Protein AF-0000000067836704 (afdb_homodimer)

Solvent-accessible surface area (backbone atoms only — not comparable to full-atom values): 16426 Å² total; per-residue (Å²): 137,84,78,77,80,78,77,83,78,77,81,79,79,79,79,78,77,79,74,78,78,74,74,75,63,74,75,68,72,69,73,65,70,63,60,59,76,58,62,80,67,59,64,77,58,58,73,73,33,40,50,46,79,70,43,46,67,26,56,26,20,24,77,86,62,49,78,35,36,26,29,66,40,37,35,41,42,59,89,46,50,64,46,32,31,31,31,37,31,81,35,55,95,84,48,76,51,38,33,30,74,37,54,38,58,60,42,45,75,54,98,72,40,35,28,37,60,71,50,48,58,68,63,53,66,69,44,73,67,54,71,77,76,82,124,138,84,80,78,82,81,74,82,80,82,81,81,79,81,81,81,78,80,74,78,76,75,75,74,63,76,76,69,71,69,72,64,68,64,60,59,76,58,62,81,66,60,62,77,57,58,70,72,34,40,50,45,77,69,42,45,68,26,56,26,20,23,76,86,64,48,78,36,36,28,29,67,38,37,34,42,41,60,90,46,52,65,46,30,32,32,32,35,31,79,35,54,94,86,48,77,50,38,33,31,74,36,53,38,59,59,43,45,74,54,96,74,39,34,28,36,60,69,50,49,57,68,63,54,65,69,43,74,66,55,73,77,75,82,124

Radius of gyration: 39.5 Å; Cα contacts (8 Å, |Δi|>4): 433; chains: 2; bounding box: 86×168×97 Å

Structure (mmCIF, N/CA/C/O backbone):
data_AF-0000000067836704-model_v1
#
loop_
_entity.id
_entity.type
_entity.pdbx_description
1 polymer 'PRC-barrel domain-containing protein'
#
loop_
_atom_site.group_PDB
_atom_site.id
_atom_site.type_symbol
_atom_site.label_atom_id
_atom_site.label_alt_id
_atom_site.label_comp_id
_atom_site.label_asym_id
_atom_site.label_entity_id
_atom_site.label_seq_id
_atom_site.pdbx_PDB_ins_code
_atom_site.Cartn_x
_atom_site.Cartn_y
_atom_site.Cartn_z
_atom_site.occupancy
_atom_site.B_iso_or_equiv
_atom_site.auth_seq_id
_atom_site.auth_comp_id
_atom_site.auth_asym_id
_atom_site.auth_atom_id
_atom_site.pdbx_PDB_model_num
ATOM 1 N N . MET A 1 1 ? 66.812 -74.25 -60.25 1 34.53 1 MET A N 1
ATOM 2 C CA . MET A 1 1 ? 67.312 -73 -59.844 1 34.53 1 MET A CA 1
ATOM 3 C C . MET A 1 1 ? 66.188 -72 -59.562 1 34.53 1 MET A C 1
ATOM 5 O O . MET A 1 1 ? 65.5 -71.562 -60.469 1 34.53 1 MET A O 1
ATOM 9 N N . HIS A 1 2 ? 65.375 -72.25 -58.344 1 42.94 2 HIS A N 1
ATOM 10 C CA . HIS A 1 2 ? 64.125 -71.812 -57.781 1 42.94 2 HIS A CA 1
ATOM 11 C C . HIS A 1 2 ? 64.188 -70.312 -57.438 1 42.94 2 HIS A C 1
ATOM 13 O O . HIS A 1 2 ? 65.062 -69.875 -56.656 1 42.94 2 HIS A O 1
ATOM 19 N N . SER A 1 3 ? 64.062 -69.438 -58.469 1 42.47 3 SER A N 1
ATOM 20 C CA . SER A 1 3 ? 64.062 -68 -58.312 1 42.47 3 SER A CA 1
ATOM 21 C C . SER A 1 3 ? 62.938 -67.5 -57.344 1 42.47 3 SER A C 1
ATOM 23 O O . SER A 1 3 ? 61.781 -67.875 -57.531 1 42.47 3 SER A O 1
ATOM 25 N N . LYS A 1 4 ? 63.312 -67.375 -56.062 1 43.25 4 LYS A N 1
ATOM 26 C CA . LYS A 1 4 ? 62.531 -66.875 -54.938 1 43.25 4 LYS A CA 1
ATOM 27 C C . LYS A 1 4 ? 62.094 -65.438 -55.125 1 43.25 4 LYS A C 1
ATOM 29 O O . LYS A 1 4 ? 62.938 -64.5 -55.125 1 43.25 4 LYS A O 1
ATOM 34 N N . LEU A 1 5 ? 61.219 -65.125 -56.094 1 45.88 5 LEU A N 1
ATOM 35 C CA . LEU A 1 5 ? 60.781 -63.719 -56.25 1 45.88 5 LEU A CA 1
ATOM 36 C C . LEU A 1 5 ? 60.25 -63.188 -54.938 1 45.88 5 LEU A C 1
ATOM 38 O O . LEU A 1 5 ? 59.438 -63.812 -54.281 1 45.88 5 LEU A O 1
ATOM 42 N N . THR A 1 6 ? 61.031 -62.281 -54.25 1 46.91 6 THR A N 1
ATOM 43 C CA . THR A 1 6 ? 60.844 -61.469 -53.062 1 46.91 6 THR A CA 1
ATOM 44 C C . THR A 1 6 ? 59.688 -60.5 -53.25 1 46.91 6 THR A C 1
ATOM 46 O O . THR A 1 6 ? 59.688 -59.688 -54.156 1 46.91 6 THR A O 1
ATOM 49 N N . ARG A 1 7 ? 58.406 -60.875 -52.938 1 50.78 7 ARG A N 1
ATOM 50 C CA . ARG A 1 7 ? 57.156 -60.094 -52.969 1 50.78 7 ARG A CA 1
ATOM 51 C C . ARG A 1 7 ? 57.281 -58.844 -52.125 1 50.78 7 ARG A C 1
ATOM 53 O O . ARG A 1 7 ? 57.688 -58.875 -50.969 1 50.78 7 ARG A O 1
ATOM 60 N N . PRO A 1 8 ? 57.344 -57.562 -52.812 1 50.03 8 PRO A N 1
ATOM 61 C CA . PRO A 1 8 ? 57.438 -56.281 -52.125 1 50.03 8 PRO A CA 1
ATOM 62 C C . PRO A 1 8 ? 56.25 -56.031 -51.188 1 50.03 8 PRO A C 1
ATOM 64 O O . PRO A 1 8 ? 55.094 -56.188 -51.594 1 50.03 8 PRO A O 1
ATOM 67 N N . LEU A 1 9 ? 56.438 -56.281 -49.906 1 45.38 9 LEU A N 1
ATOM 68 C CA . LEU A 1 9 ? 55.438 -56.062 -48.875 1 45.38 9 LEU A CA 1
ATOM 69 C C . LEU A 1 9 ? 55.094 -54.594 -48.781 1 45.38 9 LEU A C 1
ATOM 71 O O . LEU A 1 9 ? 55.938 -53.75 -48.438 1 45.38 9 LEU A O 1
ATOM 75 N N . ILE A 1 10 ? 54.344 -54 -49.75 1 44.28 10 ILE A N 1
ATOM 76 C CA . ILE A 1 10 ? 53.906 -52.625 -49.688 1 44.28 10 ILE A CA 1
ATOM 77 C C . ILE A 1 10 ? 53.125 -52.375 -48.406 1 44.28 10 ILE A C 1
ATOM 79 O O . ILE A 1 10 ? 52.156 -53.062 -48.125 1 44.28 10 ILE A O 1
ATOM 83 N N . VAL A 1 11 ? 53.75 -51.688 -47.375 1 43.34 11 VAL A N 1
ATOM 84 C CA . VAL A 1 11 ? 53.312 -51.219 -46.094 1 43.34 11 VAL A CA 1
ATOM 85 C C . VAL A 1 11 ? 52.25 -50.125 -46.281 1 43.34 11 VAL A C 1
ATOM 87 O O . VAL A 1 11 ? 52.531 -49.062 -46.844 1 43.34 11 VAL A O 1
ATOM 90 N N . ALA A 1 12 ? 50.969 -50.438 -46.562 1 39.28 12 ALA A N 1
ATOM 91 C CA . ALA A 1 12 ? 49.875 -49.5 -46.656 1 39.28 12 ALA A CA 1
ATOM 92 C C . ALA A 1 12 ? 49.719 -48.688 -45.375 1 39.28 12 ALA A C 1
ATOM 94 O O . ALA A 1 12 ? 49.656 -49.25 -44.281 1 39.28 12 ALA A O 1
ATOM 95 N N . ALA A 1 13 ? 50.219 -47.406 -45.344 1 39.47 13 ALA A N 1
ATOM 96 C CA . ALA A 1 13 ? 50.094 -46.375 -44.312 1 39.47 13 ALA A CA 1
ATOM 97 C C . ALA A 1 13 ? 48.656 -46.031 -44.062 1 39.47 13 ALA A C 1
ATOM 99 O O . ALA A 1 13 ? 47.938 -45.562 -44.969 1 39.47 13 ALA A O 1
ATOM 100 N N . ALA A 1 14 ? 47.906 -46.75 -43.219 1 38.5 14 ALA A N 1
ATOM 101 C CA . ALA A 1 14 ? 46.531 -46.469 -42.781 1 38.5 14 ALA A CA 1
ATOM 102 C C . ALA A 1 14 ? 46.438 -45.094 -42.125 1 38.5 14 ALA A C 1
ATOM 104 O O . ALA A 1 14 ? 47.125 -44.812 -41.125 1 38.5 14 ALA A O 1
ATOM 105 N N . ALA A 1 15 ? 46.25 -44 -42.938 1 40.22 15 ALA A N 1
ATOM 106 C CA . ALA A 1 15 ? 45.969 -42.656 -42.438 1 40.22 15 ALA A CA 1
ATOM 107 C C . ALA A 1 15 ? 44.75 -42.688 -41.5 1 40.22 15 ALA A C 1
ATOM 109 O O . ALA A 1 15 ? 43.688 -43.156 -41.844 1 40.22 15 ALA A O 1
ATOM 110 N N . LEU A 1 16 ? 44.969 -42.688 -40.156 1 40.09 16 LEU A N 1
ATOM 111 C CA . LEU A 1 16 ? 44 -42.562 -39.062 1 40.09 16 LEU A CA 1
ATOM 112 C C . LEU A 1 16 ? 43.281 -41.219 -39.125 1 40.09 16 LEU A C 1
ATOM 114 O O . LEU A 1 16 ? 43.906 -40.188 -38.969 1 40.09 16 LEU A O 1
ATOM 118 N N . ALA A 1 17 ? 42.312 -41.031 -40.062 1 41.72 17 ALA A N 1
ATOM 119 C CA . ALA A 1 17 ? 41.469 -39.844 -40.031 1 41.72 17 ALA A CA 1
ATOM 120 C C . ALA A 1 17 ? 40.781 -39.688 -38.688 1 41.72 17 ALA A C 1
ATOM 122 O O . ALA A 1 17 ? 40.062 -40.594 -38.219 1 41.72 17 ALA A O 1
ATOM 123 N N . VAL A 1 18 ? 41.375 -38.969 -37.688 1 43.25 18 VAL A N 1
ATOM 124 C CA . VAL A 1 18 ? 40.781 -38.562 -36.406 1 43.25 18 VAL A CA 1
ATOM 125 C C . VAL A 1 18 ? 39.531 -37.75 -36.656 1 43.25 18 VAL A C 1
ATOM 127 O O . VAL A 1 18 ? 39.594 -36.656 -37.25 1 43.25 18 VAL A O 1
ATOM 130 N N . GLY A 1 19 ? 38.406 -38.344 -37.219 1 41.59 19 GLY A N 1
ATOM 131 C CA . GLY A 1 19 ? 37.156 -37.656 -37.281 1 41.59 19 GLY A CA 1
ATOM 132 C C . GLY A 1 19 ? 36.75 -37 -35.969 1 41.59 19 GLY A C 1
ATOM 133 O O . GLY A 1 19 ? 36.781 -37.625 -34.906 1 41.59 19 GLY A O 1
ATOM 134 N N . GLY A 1 20 ? 37.094 -35.688 -35.75 1 45.09 20 GLY A N 1
ATOM 135 C CA . GLY A 1 20 ? 36.625 -34.875 -34.656 1 45.09 20 GLY A CA 1
ATOM 136 C C . GLY A 1 20 ? 35.125 -34.906 -34.438 1 45.09 20 GLY A C 1
ATOM 137 O O . GLY A 1 20 ? 34.344 -34.562 -35.344 1 45.09 20 GLY A O 1
ATOM 138 N N . LEU A 1 21 ? 34.562 -35.969 -33.781 1 46.78 21 LEU A N 1
ATOM 139 C CA . LEU A 1 21 ? 33.156 -36 -33.312 1 46.78 21 LEU A CA 1
ATOM 140 C C . LEU A 1 21 ? 32.812 -34.688 -32.625 1 46.78 21 LEU A C 1
ATOM 142 O O . LEU A 1 21 ? 33.406 -34.312 -31.625 1 46.78 21 LEU A O 1
ATOM 146 N N . VAL A 1 22 ? 32.469 -33.688 -33.406 1 49.34 22 VAL A N 1
ATOM 147 C CA . VAL A 1 22 ? 31.781 -32.531 -32.844 1 49.34 22 VAL A CA 1
ATOM 148 C C . VAL A 1 22 ? 30.547 -33.031 -32.094 1 49.34 22 VAL A C 1
ATOM 150 O O . VAL A 1 22 ? 29.609 -33.562 -32.688 1 49.34 22 VAL A O 1
ATOM 153 N N . SER A 1 23 ? 30.656 -33.656 -30.859 1 46.34 23 SER A N 1
ATOM 154 C CA . SER A 1 23 ? 29.5 -33.844 -30 1 46.34 23 SER A CA 1
ATOM 155 C C . SER A 1 23 ? 28.641 -32.594 -29.922 1 46.34 23 SER A C 1
ATOM 157 O O . SER A 1 23 ? 29.062 -31.562 -29.406 1 46.34 23 SER A O 1
ATOM 159 N N . THR A 1 24 ? 27.891 -32.375 -30.953 1 48.5 24 THR A N 1
ATOM 160 C CA . THR A 1 24 ? 26.859 -31.359 -30.734 1 48.5 24 THR A CA 1
ATOM 161 C C . THR A 1 24 ? 26 -31.719 -29.516 1 48.5 24 THR A C 1
ATOM 163 O O . THR A 1 24 ? 25.297 -32.719 -29.516 1 48.5 24 THR A O 1
ATOM 166 N N . GLY A 1 25 ? 26.578 -31.672 -28.297 1 46.28 25 GLY A N 1
ATOM 167 C CA . GLY A 1 25 ? 25.75 -31.766 -27.094 1 46.28 25 GLY A CA 1
ATOM 168 C C . GLY A 1 25 ? 24.438 -31.016 -27.234 1 46.28 25 GLY A C 1
ATOM 169 O O . GLY A 1 25 ? 24.328 -30.094 -28.047 1 46.28 25 GLY A O 1
ATOM 170 N N . PRO A 1 26 ? 23.312 -31.781 -27.234 1 46.44 26 PRO A N 1
ATOM 171 C CA . PRO A 1 26 ? 22.047 -31.062 -27.234 1 46.44 26 PRO A CA 1
ATOM 172 C C . PRO A 1 26 ? 22.109 -29.734 -26.469 1 46.44 26 PRO A C 1
ATOM 174 O O . PRO A 1 26 ? 22.828 -29.625 -25.484 1 46.44 26 PRO A O 1
ATOM 177 N N . LEU A 1 27 ? 22.125 -28.656 -27.188 1 43.72 27 LEU A N 1
ATOM 178 C CA . LEU A 1 27 ? 21.719 -27.422 -26.531 1 43.72 27 LEU A CA 1
ATOM 179 C C . LEU A 1 27 ? 20.5 -27.6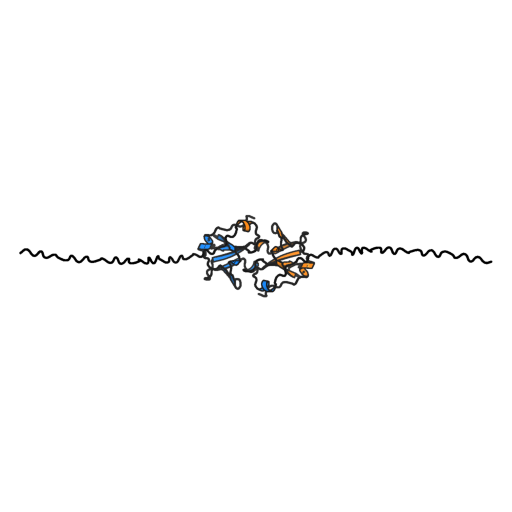72 -25.641 1 43.72 27 LEU A C 1
ATOM 181 O O . LEU A 1 27 ? 19.391 -27.891 -26.141 1 43.72 27 LEU A O 1
ATOM 185 N N . LEU A 1 28 ? 20.516 -28.656 -24.641 1 38.09 28 LEU A N 1
ATOM 186 C CA . LEU A 1 28 ? 19.422 -28.531 -23.688 1 38.09 28 LEU A CA 1
ATOM 187 C C . LEU A 1 28 ? 18.969 -27.078 -23.562 1 38.09 28 LEU A C 1
ATOM 189 O O . LEU A 1 28 ? 19.781 -26.188 -23.328 1 38.09 28 LEU A O 1
ATOM 193 N N . ALA A 1 29 ? 18.141 -26.688 -24.453 1 42.44 29 ALA A N 1
ATOM 194 C CA . ALA A 1 29 ? 17.344 -25.516 -24.094 1 42.44 29 ALA A CA 1
ATOM 195 C C . ALA A 1 29 ? 17.016 -25.516 -22.609 1 42.44 29 ALA A C 1
ATOM 197 O O . ALA A 1 29 ? 16.188 -26.312 -22.156 1 42.44 29 ALA A O 1
ATOM 198 N N . GLN A 1 30 ? 17.938 -25.484 -21.688 1 38 30 GLN A N 1
ATOM 199 C CA . GLN A 1 30 ? 17.531 -25.172 -20.312 1 38 30 GLN A CA 1
ATOM 200 C C . GLN A 1 30 ? 16.344 -24.219 -20.297 1 38 30 GLN A C 1
ATOM 202 O O . GLN A 1 30 ? 16.484 -23.047 -20.688 1 38 30 GLN A O 1
ATOM 207 N N . GLY A 1 31 ? 15.164 -24.594 -20.812 1 40.41 31 GLY A N 1
ATOM 208 C CA . GLY A 1 31 ? 14.031 -23.844 -20.281 1 40.41 31 GLY A CA 1
ATOM 209 C C . GLY A 1 31 ? 14.297 -23.266 -18.906 1 40.41 31 GLY A C 1
ATOM 210 O O . GLY A 1 31 ? 14.172 -23.953 -17.891 1 40.41 31 GLY A O 1
ATOM 211 N N . THR A 1 32 ? 15.352 -22.469 -18.75 1 37.59 32 THR A N 1
ATOM 212 C CA . THR A 1 32 ? 15.469 -21.688 -17.531 1 37.59 32 THR A CA 1
ATOM 213 C C . THR A 1 32 ? 14.094 -21.266 -17.016 1 37.59 32 THR A C 1
ATOM 215 O O . THR A 1 32 ? 13.367 -20.547 -17.703 1 37.59 32 THR A O 1
ATOM 218 N N . SER A 1 33 ? 13.273 -22.266 -16.562 1 40.66 33 SER A N 1
ATOM 219 C CA . SER A 1 33 ? 12.227 -21.734 -15.688 1 40.66 33 SER A CA 1
ATOM 220 C C . SER A 1 33 ? 12.648 -20.438 -15.031 1 40.66 33 SER A C 1
ATOM 222 O O . SER A 1 33 ? 13.562 -20.406 -14.203 1 40.66 33 SER A O 1
ATOM 224 N N . GLN A 1 34 ? 12.852 -19.453 -15.828 1 42.59 34 GLN A N 1
ATOM 225 C CA . GLN A 1 34 ? 12.992 -18.188 -15.117 1 42.59 34 GLN A CA 1
ATOM 226 C C . GLN A 1 34 ? 12.172 -18.172 -13.836 1 42.59 34 GLN A C 1
ATOM 228 O O . GLN A 1 34 ? 10.938 -18.125 -13.883 1 42.59 34 GLN A O 1
ATOM 233 N N . THR A 1 35 ? 12.492 -19.094 -12.922 1 44.97 35 THR A N 1
ATOM 234 C CA . THR A 1 35 ? 11.953 -18.875 -11.586 1 44.97 35 THR A CA 1
ATOM 235 C C . THR A 1 35 ? 11.648 -17.406 -11.352 1 44.97 35 THR A C 1
ATOM 237 O O . THR A 1 35 ? 12.461 -16.531 -11.664 1 44.97 35 THR A O 1
ATOM 240 N N . VAL A 1 36 ? 10.492 -17.016 -11.75 1 45.69 36 VAL A N 1
ATOM 241 C CA . VAL A 1 36 ? 10.102 -15.719 -11.211 1 45.69 36 VAL A CA 1
ATOM 242 C C . VAL A 1 36 ? 10.961 -15.383 -9.992 1 45.69 36 VAL A C 1
ATOM 244 O O . VAL A 1 36 ? 10.969 -16.125 -9.008 1 45.69 36 VAL A O 1
ATOM 247 N N . ALA A 1 37 ? 12.219 -14.953 -10.273 1 46.12 37 ALA A N 1
ATOM 248 C CA . ALA A 1 37 ? 12.969 -14.406 -9.148 1 46.12 37 ALA A CA 1
ATOM 249 C C . ALA A 1 37 ? 12.047 -13.68 -8.172 1 46.12 37 ALA A C 1
ATOM 251 O O . ALA A 1 37 ? 11.711 -12.516 -8.375 1 46.12 37 ALA A O 1
ATOM 252 N N . ILE A 1 38 ? 10.953 -14.422 -7.781 1 50.16 38 ILE A N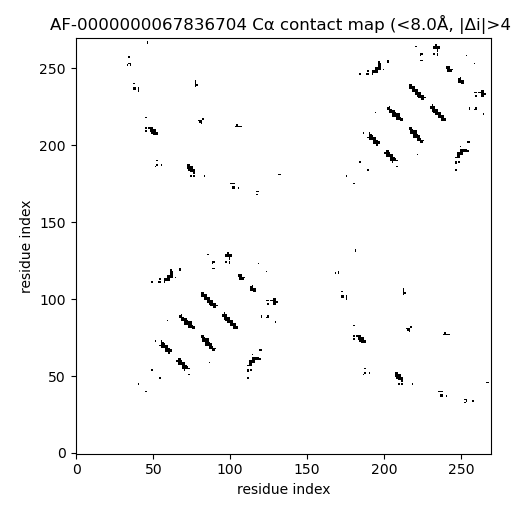 1
ATOM 253 C CA . ILE A 1 38 ? 10.258 -13.844 -6.633 1 50.16 38 ILE A CA 1
ATOM 254 C C . ILE A 1 38 ? 11.273 -13.414 -5.574 1 50.16 38 ILE A C 1
ATOM 256 O O . ILE A 1 38 ? 11.992 -14.25 -5.027 1 50.16 38 ILE A O 1
ATOM 260 N N . ALA A 1 39 ? 11.867 -12.305 -5.883 1 52.38 39 ALA A N 1
ATOM 261 C CA . ALA A 1 39 ? 12.789 -11.727 -4.91 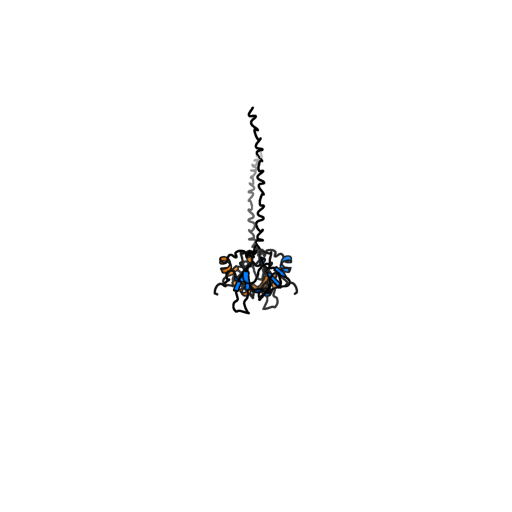1 52.38 39 ALA A CA 1
ATOM 262 C C . ALA A 1 39 ? 12.484 -12.227 -3.5 1 52.38 39 ALA A C 1
ATOM 264 O O . ALA A 1 39 ? 11.32 -12.445 -3.152 1 52.38 39 ALA A O 1
ATOM 265 N N . ARG A 1 40 ? 13.406 -12.969 -2.99 1 60.69 40 ARG A N 1
ATOM 266 C CA . ARG A 1 40 ? 13.43 -13.438 -1.609 1 60.69 40 ARG A CA 1
ATOM 267 C C . ARG A 1 40 ? 12.875 -12.383 -0.659 1 60.69 40 ARG A C 1
ATOM 269 O O . ARG A 1 40 ? 13.43 -11.289 -0.543 1 60.69 40 ARG A O 1
ATOM 276 N N . ILE A 1 41 ? 11.547 -12.25 -0.716 1 66.12 41 ILE A N 1
ATOM 277 C CA . ILE A 1 41 ? 10.969 -11.398 0.318 1 66.12 41 ILE A CA 1
ATOM 278 C C . ILE A 1 41 ? 11.484 -11.836 1.69 1 66.12 41 ILE A C 1
ATOM 280 O O . ILE A 1 41 ? 11.508 -13.031 1.997 1 66.12 41 ILE A O 1
ATOM 284 N N . ASP A 1 42 ? 12.211 -11 2.189 1 69.44 42 ASP A N 1
ATOM 285 C CA . ASP A 1 42 ? 12.594 -11.273 3.57 1 69.44 42 ASP A CA 1
ATOM 286 C C . ASP A 1 42 ? 11.367 -11.391 4.473 1 69.44 42 ASP A C 1
ATOM 288 O O . ASP A 1 42 ? 10.812 -10.375 4.906 1 69.44 42 ASP A O 1
ATOM 292 N N . ILE A 1 43 ? 10.945 -12.633 4.652 1 66.5 43 ILE A N 1
ATOM 293 C CA . ILE A 1 43 ? 9.734 -12.961 5.398 1 66.5 43 ILE A CA 1
ATOM 294 C C . ILE A 1 43 ? 9.82 -12.359 6.801 1 66.5 43 ILE A C 1
ATOM 296 O O . ILE A 1 43 ? 8.797 -11.969 7.379 1 66.5 43 ILE A O 1
ATOM 300 N N . GLN A 1 44 ? 11.008 -12.234 7.367 1 69.12 44 GLN A N 1
ATOM 301 C CA . GLN A 1 44 ? 11.117 -11.664 8.711 1 69.12 44 GLN A CA 1
ATOM 302 C C . GLN A 1 44 ? 10.672 -10.211 8.727 1 69.12 44 GLN A C 1
ATOM 304 O O . GLN A 1 44 ? 10.094 -9.742 9.711 1 69.12 44 GLN A O 1
ATOM 309 N N . LYS A 1 45 ? 10.836 -9.609 7.594 1 73.5 45 LYS A N 1
ATOM 310 C CA . LYS A 1 45 ? 10.461 -8.203 7.547 1 73.5 45 LYS A CA 1
ATOM 311 C C . LYS A 1 45 ? 8.961 -8.039 7.305 1 73.5 45 LYS A C 1
ATOM 313 O O . LYS A 1 45 ? 8.367 -7.043 7.711 1 73.5 45 LYS A O 1
ATOM 318 N N . LEU A 1 46 ? 8.375 -9.047 6.727 1 78.81 46 LEU A N 1
ATOM 319 C CA . LEU A 1 46 ? 6.941 -8.977 6.469 1 78.81 46 LEU A CA 1
ATOM 320 C C . LEU A 1 46 ? 6.152 -9.055 7.773 1 78.81 46 LEU A C 1
ATOM 322 O O . LEU A 1 46 ? 5.066 -8.484 7.883 1 78.81 46 LEU A O 1
ATOM 326 N N . ALA A 1 47 ? 6.812 -9.688 8.836 1 76.5 47 ALA A N 1
ATOM 327 C CA . ALA A 1 47 ? 6.145 -9.844 10.125 1 76.5 47 ALA A CA 1
ATOM 328 C C . ALA A 1 47 ? 5.969 -8.492 10.812 1 76.5 47 ALA A C 1
ATOM 330 O O . ALA A 1 47 ? 5.094 -8.336 11.664 1 76.5 47 ALA A O 1
ATOM 331 N N . THR A 1 48 ? 6.723 -7.488 10.344 1 81.12 48 THR A N 1
ATOM 332 C CA . THR A 1 48 ? 6.66 -6.18 10.984 1 81.12 48 THR A CA 1
ATOM 333 C C . THR A 1 48 ? 5.887 -5.191 10.109 1 81.12 48 THR A C 1
ATOM 335 O O . THR A 1 48 ? 5.723 -4.027 10.477 1 81.12 48 THR A O 1
ATOM 338 N N . GLY A 1 49 ? 5.41 -5.656 9.031 1 90.19 49 GLY A N 1
ATOM 339 C CA . GLY A 1 49 ? 4.684 -4.789 8.125 1 90.19 49 GLY A CA 1
ATOM 340 C C . GLY A 1 49 ? 3.223 -4.617 8.5 1 90.19 49 GLY A C 1
ATOM 341 O O . GLY A 1 49 ? 2.736 -5.27 9.43 1 90.19 49 GLY A O 1
ATOM 342 N N . PHE A 1 50 ? 2.594 -3.672 7.832 1 93 50 PHE A N 1
ATOM 343 C CA . PHE A 1 50 ? 1.191 -3.367 8.094 1 93 50 PHE A CA 1
ATOM 344 C C . PHE A 1 50 ? 0.33 -3.703 6.883 1 93 50 PHE A C 1
ATOM 346 O O . PHE A 1 50 ? 0.706 -3.41 5.746 1 93 50 PHE A O 1
ATOM 353 N N . ARG A 1 51 ? -0.77 -4.312 7.176 1 95.38 51 ARG A N 1
ATOM 354 C CA . ARG A 1 51 ? -1.721 -4.582 6.102 1 95.38 51 ARG A CA 1
ATOM 355 C C . ARG A 1 51 ? -2.424 -3.305 5.656 1 95.38 51 ARG A C 1
ATOM 357 O O . ARG A 1 51 ? -2.967 -2.568 6.48 1 95.38 51 ARG A O 1
ATOM 364 N N . ALA A 1 52 ? -2.42 -3.086 4.395 1 96.44 52 ALA A N 1
ATOM 365 C CA . ALA A 1 52 ? -3.084 -1.903 3.85 1 96.44 52 ALA A CA 1
ATOM 366 C C . ALA A 1 52 ? -4.57 -1.904 4.191 1 96.44 52 ALA A C 1
ATOM 368 O O . ALA A 1 52 ? -5.129 -0.869 4.566 1 96.44 52 ALA A O 1
ATOM 369 N N . SER A 1 53 ? -5.242 -3.074 4.105 1 96.69 53 SER A N 1
ATOM 370 C CA . SER A 1 53 ? -6.672 -3.193 4.355 1 96.69 53 SER A CA 1
ATOM 371 C C . SER A 1 53 ? -7.016 -2.803 5.789 1 96.69 53 SER A C 1
ATOM 373 O O . SER A 1 53 ? -8.125 -2.348 6.066 1 96.69 53 SER A O 1
ATOM 375 N N . LYS A 1 54 ? -6.062 -2.928 6.707 1 95.25 54 LYS A N 1
ATOM 376 C CA . LYS A 1 54 ? -6.297 -2.598 8.109 1 95.25 54 LYS A CA 1
ATOM 377 C C . LYS A 1 54 ? -6 -1.126 8.383 1 95.25 54 LYS A C 1
ATOM 379 O O . LYS A 1 54 ? -6.566 -0.536 9.305 1 95.25 54 LYS A O 1
ATOM 384 N N . LEU A 1 55 ? -5.16 -0.601 7.617 1 96.62 55 LEU A N 1
ATOM 385 C CA . LEU A 1 55 ? -4.773 0.791 7.824 1 96.62 55 LEU A CA 1
ATOM 386 C C . LEU A 1 55 ? -5.805 1.737 7.215 1 96.62 55 LEU A C 1
ATOM 388 O O . LEU A 1 55 ? -6.121 2.775 7.797 1 96.62 55 LEU A O 1
ATOM 392 N N . ILE A 1 56 ? -6.254 1.42 6.016 1 97.56 56 ILE A N 1
ATOM 393 C CA . ILE A 1 56 ? -7.176 2.293 5.301 1 97.56 56 ILE A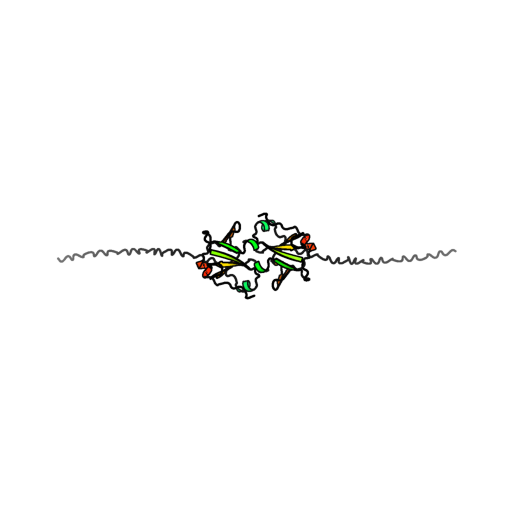 CA 1
ATOM 394 C C . ILE A 1 56 ? -8.461 2.455 6.105 1 97.56 56 ILE A C 1
ATOM 396 O O . ILE A 1 56 ? -9.039 1.469 6.574 1 97.56 56 ILE A O 1
ATOM 400 N N . GLY A 1 57 ? -8.82 3.67 6.344 1 96 57 GLY A N 1
ATOM 401 C CA . GLY A 1 57 ? -9.969 3.984 7.18 1 96 57 GLY A CA 1
ATOM 402 C C . GLY A 1 57 ? -9.602 4.293 8.617 1 96 57 GLY A C 1
ATOM 403 O O . GLY A 1 57 ? -10.43 4.789 9.383 1 96 57 GLY A O 1
ATOM 404 N N . GLY A 1 58 ? -8.391 4.078 8.961 1 95.75 58 GLY A N 1
ATOM 405 C CA . GLY A 1 58 ? -7.926 4.289 10.328 1 95.75 58 GLY A CA 1
ATOM 406 C C . GLY A 1 58 ? -7.82 5.754 10.703 1 95.75 58 GLY A C 1
ATOM 407 O O . GLY A 1 58 ? -7.586 6.605 9.836 1 95.75 58 GLY A O 1
ATOM 408 N N . THR A 1 59 ? -7.902 5.996 11.961 1 95.25 59 THR A N 1
ATOM 409 C CA . THR A 1 59 ? -7.758 7.348 12.492 1 95.25 59 THR A CA 1
ATOM 410 C C . THR A 1 59 ? -6.293 7.773 12.5 1 95.25 59 THR A C 1
ATOM 412 O O . THR A 1 59 ? -5.414 6.992 12.867 1 95.25 59 THR A O 1
ATOM 415 N N . VAL A 1 60 ? -6.117 8.969 12.07 1 96 60 VAL A N 1
ATOM 416 C CA . VAL A 1 60 ? -4.785 9.562 12.086 1 96 60 VAL A CA 1
ATOM 417 C C . VAL A 1 60 ? -4.715 10.633 13.18 1 96 60 VAL A C 1
ATOM 419 O O . VAL A 1 60 ? -5.574 11.516 13.25 1 96 60 VAL A O 1
ATOM 422 N N . VAL A 1 61 ? -3.693 10.484 13.969 1 95.06 61 VAL A N 1
ATOM 423 C CA . VAL A 1 61 ? -3.5 11.445 15.055 1 95.06 61 VAL A CA 1
ATOM 424 C C . VAL A 1 61 ? -2.141 12.125 14.898 1 95.06 61 VAL A C 1
ATOM 426 O O . VAL A 1 61 ? -1.272 11.641 14.172 1 95.06 61 VAL A O 1
ATOM 429 N N . ASN A 1 62 ? -2.01 13.281 15.539 1 93.56 62 ASN A N 1
ATOM 430 C CA . ASN A 1 62 ? -0.699 13.922 15.609 1 93.56 62 ASN A CA 1
ATOM 431 C C . ASN A 1 62 ? 0.109 13.406 16.797 1 93.56 62 ASN A C 1
ATOM 433 O O . ASN A 1 62 ? -0.293 12.445 17.453 1 93.56 62 ASN A O 1
ATOM 437 N N . HIS A 1 63 ? 1.322 14 17.016 1 91.19 63 HIS A N 1
ATOM 438 C CA . HIS A 1 63 ? 2.221 13.539 18.078 1 91.19 63 HIS A CA 1
ATOM 439 C C . HIS A 1 63 ? 1.586 13.695 19.453 1 91.19 63 HIS A C 1
ATOM 441 O O . HIS A 1 63 ? 1.907 12.945 20.375 1 91.19 63 HIS A O 1
ATOM 447 N N . ALA A 1 64 ? 0.655 14.602 19.578 1 91.75 64 ALA A N 1
ATOM 448 C CA . ALA A 1 64 ? 0.002 14.883 20.859 1 91.75 64 ALA A CA 1
ATOM 449 C C . ALA A 1 64 ? -1.188 13.953 21.078 1 91.75 64 ALA A C 1
ATOM 451 O O . ALA A 1 64 ? -1.792 13.961 22.156 1 91.75 64 ALA A O 1
ATOM 452 N N . GLY A 1 65 ? -1.554 13.242 20.094 1 92.06 65 GLY A N 1
ATOM 453 C CA . GLY A 1 65 ? -2.672 12.32 20.219 1 92.06 65 GLY A CA 1
ATOM 454 C C . GLY A 1 65 ? -3.99 12.914 19.75 1 92.06 65 GLY A C 1
ATOM 455 O O . GLY A 1 65 ? -5.039 12.273 19.859 1 92.06 65 GLY A O 1
ATOM 456 N N . ASP A 1 66 ? -3.939 14.125 19.203 1 91.62 66 ASP A N 1
ATOM 457 C CA . ASP A 1 66 ? -5.141 14.75 18.672 1 91.62 66 ASP A CA 1
ATOM 458 C C . ASP A 1 66 ? -5.52 14.133 17.328 1 91.62 66 ASP A C 1
ATOM 460 O O . ASP A 1 66 ? -4.66 13.953 16.453 1 91.62 66 ASP A O 1
ATOM 464 N N . LYS A 1 67 ? -6.793 13.867 17.188 1 92 67 LYS A N 1
ATOM 465 C CA . LYS A 1 67 ? -7.258 13.375 15.898 1 92 67 LYS A CA 1
ATOM 466 C C . LYS A 1 67 ? -7.176 14.461 14.828 1 92 67 LYS A C 1
ATOM 468 O O . LYS A 1 67 ? -7.746 15.539 14.992 1 92 67 LYS A O 1
ATOM 473 N N . ILE A 1 68 ? -6.512 14.148 13.734 1 92.31 68 ILE A N 1
ATOM 474 C CA . ILE A 1 68 ? -6.414 15.125 12.656 1 92.31 68 ILE A CA 1
ATOM 475 C C . ILE A 1 68 ? -7.254 14.672 11.469 1 92.31 68 ILE A C 1
ATOM 477 O O . ILE A 1 68 ? -7.609 15.477 10.602 1 92.31 68 ILE A O 1
ATOM 481 N N . GLY A 1 69 ? -7.598 13.359 11.328 1 93.38 69 GLY A N 1
ATOM 482 C CA . GLY A 1 69 ? -8.406 12.828 10.242 1 93.38 69 GLY A CA 1
ATOM 483 C C . GLY A 1 69 ? -8.344 11.32 10.133 1 93.38 69 GLY A C 1
ATOM 484 O O . GLY A 1 69 ? -8.32 10.617 11.148 1 93.38 69 GLY A O 1
ATOM 485 N N . THR A 1 70 ? -8.461 10.828 8.883 1 95.19 70 THR A N 1
ATOM 486 C CA . THR A 1 70 ? -8.43 9.398 8.602 1 95.19 70 THR A CA 1
ATOM 487 C C . THR A 1 70 ? -7.559 9.102 7.387 1 95.19 70 THR A C 1
ATOM 489 O O . THR A 1 70 ? -7.316 9.984 6.562 1 95.19 70 THR A O 1
ATOM 492 N N . LEU A 1 71 ? -7.004 7.938 7.398 1 96.56 71 LEU A N 1
ATOM 493 C CA . LEU A 1 71 ? -6.355 7.461 6.184 1 96.56 71 LEU A CA 1
ATOM 494 C C . LEU A 1 71 ? -7.391 7.055 5.137 1 96.56 71 LEU A C 1
ATOM 496 O O . LEU A 1 71 ? -8.055 6.027 5.285 1 96.56 71 LEU A O 1
ATOM 500 N N . ASP A 1 72 ? -7.531 7.797 4.141 1 96.19 72 ASP A N 1
ATOM 501 C CA . ASP A 1 72 ? -8.555 7.562 3.123 1 96.19 72 ASP A CA 1
ATOM 502 C C . ASP A 1 72 ? -8.141 6.422 2.191 1 96.19 72 ASP A C 1
ATOM 504 O O . ASP A 1 72 ? -8.953 5.551 1.874 1 96.19 72 ASP A O 1
ATOM 508 N N . ASP A 1 73 ? -6.902 6.484 1.719 1 97.5 73 ASP A N 1
ATOM 509 C CA . ASP A 1 73 ? -6.387 5.461 0.814 1 97.5 73 ASP A CA 1
ATOM 510 C C . ASP A 1 73 ? -4.863 5.531 0.715 1 97.5 73 ASP A C 1
ATOM 512 O O . ASP A 1 73 ? -4.23 6.355 1.377 1 97.5 73 ASP A O 1
ATOM 516 N N . LEU A 1 74 ? -4.293 4.617 0.024 1 96.62 74 LEU A N 1
ATOM 517 C CA . LEU A 1 74 ? -2.885 4.598 -0.36 1 96.62 74 LEU A CA 1
ATOM 518 C C . LEU A 1 74 ? -2.736 4.566 -1.877 1 96.62 74 LEU A C 1
ATOM 520 O O . LEU A 1 74 ? -3.484 3.867 -2.564 1 96.62 74 LEU A O 1
ATOM 524 N N . ILE A 1 75 ? -1.832 5.348 -2.355 1 94.69 75 ILE A N 1
ATOM 525 C CA . ILE A 1 75 ? -1.469 5.305 -3.768 1 94.69 75 ILE A CA 1
ATOM 526 C C . ILE A 1 75 ? -0.12 4.605 -3.932 1 94.69 75 ILE A C 1
ATOM 528 O O . ILE A 1 75 ? 0.866 4.988 -3.297 1 94.69 75 ILE A O 1
ATOM 532 N N . LEU A 1 76 ? -0.222 3.547 -4.699 1 93.38 76 LEU A N 1
ATOM 533 C CA . LEU A 1 76 ? 0.988 2.791 -5 1 93.38 76 LEU A CA 1
ATOM 534 C C . LEU A 1 76 ? 1.417 3.004 -6.445 1 93.38 76 LEU A C 1
ATOM 536 O O . LEU A 1 76 ? 0.574 3.098 -7.34 1 93.38 76 LEU A O 1
ATOM 540 N N . GLU A 1 77 ? 2.674 3.057 -6.598 1 84 77 GLU A N 1
ATOM 541 C CA . GLU A 1 77 ? 3.291 3.051 -7.922 1 84 77 GLU A CA 1
ATOM 542 C C . GLU A 1 77 ? 4.328 1.938 -8.039 1 84 77 GLU A C 1
ATOM 544 O O . GLU A 1 77 ? 5.258 1.86 -7.238 1 84 77 GLU A O 1
ATOM 549 N N . PRO A 1 78 ? 4.156 1.021 -9.008 1 75.94 78 PRO A N 1
ATOM 550 C CA . PRO A 1 78 ? 5.066 -0.122 -9.133 1 75.94 78 PRO A CA 1
ATOM 551 C C . PRO A 1 78 ? 6.531 0.294 -9.203 1 75.94 78 PRO A C 1
ATOM 553 O O . PRO A 1 78 ? 7.402 -0.4 -8.672 1 75.94 78 PRO A O 1
ATOM 556 N N . ASN A 1 79 ? 6.887 1.39 -9.734 1 75.31 79 ASN A N 1
ATOM 557 C CA . ASN A 1 79 ? 8.289 1.771 -9.906 1 75.31 79 ASN A CA 1
ATOM 558 C C . ASN A 1 79 ? 8.688 2.889 -8.945 1 75.31 79 ASN A C 1
ATOM 560 O O . ASN A 1 79 ? 9.734 3.51 -9.109 1 75.31 79 ASN A O 1
ATOM 564 N N . ALA A 1 80 ? 7.723 3.107 -8.055 1 74.19 80 ALA A N 1
ATOM 565 C CA . ALA A 1 80 ? 8.062 4.105 -7.047 1 74.19 80 ALA A CA 1
ATOM 566 C C . ALA A 1 80 ? 8.391 3.441 -5.711 1 74.19 80 ALA A C 1
ATOM 568 O O . ALA A 1 80 ? 7.852 2.377 -5.395 1 74.19 80 ALA A O 1
ATOM 569 N N . ASN A 1 81 ? 9.273 4.043 -5.004 1 74.69 81 ASN A N 1
ATOM 570 C CA . ASN A 1 81 ? 9.82 3.426 -3.801 1 74.69 81 ASN A CA 1
ATOM 571 C C . ASN A 1 81 ? 8.953 3.717 -2.58 1 74.69 81 ASN A C 1
ATOM 573 O O . ASN A 1 81 ? 9.008 2.986 -1.589 1 74.69 81 ASN A O 1
ATOM 577 N N . THR A 1 82 ? 8.172 4.699 -2.648 1 85.31 82 THR A N 1
ATOM 578 C CA . THR A 1 82 ? 7.445 5.031 -1.427 1 85.31 82 THR A CA 1
ATOM 579 C C . THR A 1 82 ? 5.961 5.227 -1.715 1 85.31 82 THR A C 1
ATOM 581 O O . THR A 1 82 ? 5.582 6.117 -2.475 1 85.31 82 THR A O 1
ATOM 584 N N . PRO A 1 83 ? 5.113 4.383 -1.124 1 92.75 83 PRO A N 1
ATOM 585 C CA . PRO A 1 83 ? 3.674 4.645 -1.226 1 92.75 83 PRO A CA 1
ATOM 586 C C . PRO A 1 83 ? 3.287 6.023 -0.695 1 92.75 83 PRO A C 1
ATOM 588 O O . PRO A 1 83 ? 4.008 6.602 0.121 1 92.75 83 PRO A O 1
ATOM 591 N N . VAL A 1 84 ? 2.205 6.551 -1.229 1 93.38 84 VAL A N 1
ATOM 592 C CA . VAL A 1 84 ? 1.652 7.828 -0.783 1 93.38 84 VAL A CA 1
ATOM 593 C C . VAL A 1 84 ? 0.36 7.586 -0.007 1 93.38 84 VAL A C 1
ATOM 595 O O . VAL A 1 84 ? -0.519 6.852 -0.464 1 93.38 84 VAL A O 1
ATOM 598 N N . ALA A 1 85 ? 0.285 8.133 1.146 1 95.44 85 ALA A N 1
ATOM 599 C CA . ALA A 1 85 ? -0.938 8.109 1.944 1 95.44 85 ALA A CA 1
ATOM 600 C C . ALA A 1 85 ? -1.827 9.305 1.625 1 95.44 85 ALA A C 1
ATOM 602 O O . ALA A 1 85 ? -1.352 10.445 1.572 1 95.44 85 ALA A O 1
ATOM 603 N N . ILE A 1 86 ? -3.098 9.016 1.37 1 96.19 86 ILE A N 1
ATOM 604 C CA . ILE A 1 86 ? -4.094 10.07 1.229 1 96.19 86 ILE A CA 1
ATOM 605 C C . ILE A 1 86 ? -4.883 10.211 2.529 1 96.19 86 ILE A C 1
ATOM 607 O O . ILE A 1 86 ? -5.613 9.297 2.922 1 96.19 86 ILE A O 1
ATOM 611 N N . LEU A 1 87 ? -4.715 11.359 3.139 1 95.81 87 LEU A N 1
ATOM 612 C CA . LEU A 1 87 ? -5.391 11.648 4.402 1 95.81 87 LEU A CA 1
ATOM 613 C C . LEU A 1 87 ? -6.621 12.516 4.176 1 95.81 87 LEU A C 1
ATOM 615 O O . LEU A 1 87 ? -6.578 13.469 3.395 1 95.81 87 LEU A O 1
ATOM 619 N N . SER A 1 88 ? -7.691 12.148 4.758 1 95.44 88 SER A N 1
ATOM 620 C CA . SER A 1 88 ? -8.875 13 4.852 1 95.44 88 SER A CA 1
ATOM 621 C C . SER A 1 88 ? -8.852 13.836 6.125 1 95.44 88 SER A C 1
ATOM 623 O O . SER A 1 88 ? -9.023 13.297 7.223 1 95.44 88 SER A O 1
ATOM 625 N N . ILE A 1 89 ? -8.68 15.18 6.047 1 93.81 89 ILE A N 1
ATOM 626 C CA . ILE A 1 89 ? -8.453 16.062 7.184 1 93.81 89 ILE A CA 1
ATOM 627 C C . ILE A 1 89 ? -9.703 16.906 7.438 1 93.81 89 ILE A C 1
ATOM 629 O O . ILE A 1 89 ? -10.266 17.484 6.504 1 93.81 89 ILE A O 1
ATOM 633 N N . GLY A 1 90 ? -10.102 17.328 8.844 1 81.69 90 GLY A N 1
ATOM 634 C CA . GLY A 1 90 ? -11.031 18.312 9.375 1 81.69 90 GLY A CA 1
ATOM 635 C C . GLY A 1 90 ? -12.484 17.969 9.102 1 81.69 90 GLY A C 1
ATOM 636 O O . GLY A 1 90 ? -13.391 18.656 9.578 1 81.69 90 GLY A O 1
ATOM 637 N N . GLY A 1 91 ? -12.789 17.109 8.195 1 72 91 GLY A N 1
ATOM 638 C CA . GLY A 1 91 ? -14.164 17 7.734 1 72 91 GLY A CA 1
ATOM 639 C C . GLY A 1 91 ? -15.016 16.094 8.609 1 72 91 GLY A C 1
ATOM 640 O O . GLY A 1 91 ? -14.508 15.469 9.539 1 72 91 GLY A O 1
ATOM 641 N N . PHE A 1 92 ? -16.188 16.562 8.836 1 66.69 92 PHE A N 1
ATOM 642 C CA . PHE A 1 92 ? -17.25 15.766 9.461 1 66.69 92 PHE A CA 1
ATOM 643 C C . PHE A 1 92 ? -17.719 14.664 8.516 1 66.69 92 PHE A C 1
ATOM 645 O O . PHE A 1 92 ? -18.078 14.93 7.371 1 66.69 92 PHE A O 1
ATOM 652 N N . LEU A 1 93 ? -17.406 13.609 8.75 1 62.28 93 LEU A N 1
ATOM 653 C CA . LEU A 1 93 ? -17.734 12.414 7.98 1 62.28 93 LEU A CA 1
ATOM 654 C C . LEU A 1 93 ? -18.328 12.789 6.621 1 62.28 93 LEU A C 1
ATOM 656 O O . LEU A 1 93 ? -19.547 12.758 6.43 1 62.28 93 LEU A O 1
ATOM 660 N N . GLY A 1 94 ? -17.297 13.258 5.641 1 63.66 94 GLY A N 1
ATOM 661 C CA . GLY A 1 94 ? -17.703 13.453 4.258 1 63.66 94 GLY A CA 1
ATOM 662 C C . GLY A 1 94 ? -17.875 14.914 3.885 1 63.66 94 GLY A C 1
ATOM 663 O O . GLY A 1 94 ? -17.953 15.25 2.703 1 63.66 94 GLY A O 1
ATOM 664 N N . VAL A 1 95 ? -18.156 15.773 4.879 1 73.5 95 VAL A N 1
ATOM 665 C CA . VAL A 1 95 ? -18.359 17.172 4.531 1 73.5 95 VAL A CA 1
ATOM 666 C C . VAL A 1 95 ? -17.125 17.984 4.926 1 73.5 95 VAL A C 1
ATOM 668 O O . VAL A 1 95 ? -16.656 17.906 6.062 1 73.5 95 VAL A O 1
ATOM 671 N N . GLY A 1 96 ? -16.641 18.734 3.885 1 79.81 96 GLY A N 1
ATOM 672 C CA . GLY A 1 96 ? -15.547 19.641 4.195 1 79.81 96 GLY A CA 1
ATOM 673 C C . GLY A 1 96 ? -14.203 18.953 4.289 1 79.81 96 GLY A C 1
ATOM 674 O O . GLY A 1 96 ? -13.234 19.516 4.793 1 79.81 96 GLY A O 1
ATOM 675 N N . ASP A 1 97 ? -14.234 17.734 3.943 1 85.69 97 ASP A N 1
ATOM 676 C CA . ASP A 1 97 ? -12.945 17.047 4.035 1 85.69 97 ASP A CA 1
ATOM 677 C C . ASP A 1 97 ? -11.961 17.594 3.004 1 85.69 97 ASP A C 1
ATOM 679 O O . ASP A 1 97 ? -12.359 18.031 1.927 1 85.69 97 ASP A O 1
ATOM 683 N N . HIS A 1 98 ? -10.82 17.719 3.445 1 92.31 98 HIS A N 1
ATOM 684 C CA . HIS A 1 98 ? -9.672 18.078 2.625 1 92.31 98 HIS A CA 1
ATOM 685 C C . HIS A 1 98 ? -8.695 16.922 2.496 1 92.31 98 HIS A C 1
ATOM 687 O O . HIS A 1 98 ? -8.188 16.422 3.502 1 92.31 98 HIS A O 1
ATOM 693 N N . LEU A 1 99 ? -8.555 16.422 1.28 1 93 99 LEU A N 1
ATOM 694 C CA . LEU A 1 99 ? -7.617 15.32 1.079 1 93 99 LEU A CA 1
ATOM 695 C C . LEU A 1 99 ? -6.199 15.852 0.897 1 93 99 LEU A C 1
ATOM 697 O O . LEU A 1 99 ? -5.969 16.75 0.096 1 93 99 LEU A O 1
ATOM 701 N N . VAL A 1 100 ? -5.309 15.227 1.64 1 93.62 100 VAL A N 1
ATOM 702 C CA . VAL A 1 100 ? -3.902 15.609 1.578 1 93.62 100 VAL A CA 1
ATOM 703 C C . VAL A 1 100 ? -3.043 14.375 1.329 1 93.62 100 VAL A C 1
ATOM 705 O O . VAL A 1 100 ? -3.266 13.32 1.935 1 93.62 100 VAL A O 1
ATOM 708 N N . ALA A 1 101 ? -2.055 14.57 0.378 1 93.81 101 ALA A N 1
ATOM 709 C CA . ALA A 1 101 ? -1.107 13.492 0.09 1 93.81 101 ALA A CA 1
ATOM 710 C C . ALA A 1 101 ? 0.177 13.664 0.897 1 93.81 101 ALA A C 1
ATOM 712 O O . ALA A 1 101 ? 0.787 14.734 0.888 1 93.81 101 ALA A O 1
ATOM 713 N N . VAL A 1 102 ? 0.562 12.562 1.63 1 92.5 102 VAL A N 1
ATOM 714 C CA . VAL A 1 102 ? 1.831 12.562 2.35 1 92.5 102 VAL A CA 1
ATOM 715 C C . VAL A 1 102 ? 2.578 11.258 2.074 1 92.5 102 VAL A C 1
ATOM 717 O O . VAL A 1 102 ? 1.959 10.219 1.832 1 92.5 102 VAL A O 1
ATOM 720 N N . PRO A 1 103 ? 3.914 11.25 2.082 1 91.75 103 PRO A N 1
ATOM 721 C CA . PRO A 1 103 ? 4.625 9.977 1.984 1 91.75 103 PRO A CA 1
ATOM 722 C C . PRO A 1 103 ? 4.277 9.016 3.123 1 91.75 103 PRO A C 1
ATOM 724 O O . PRO A 1 103 ? 4.176 9.438 4.277 1 91.75 103 PRO A O 1
ATOM 727 N N . PHE A 1 104 ? 4.137 7.816 2.764 1 93.12 104 PHE A N 1
ATOM 728 C CA . PHE A 1 104 ? 3.82 6.828 3.789 1 93.12 104 PHE A CA 1
ATOM 729 C C . PHE A 1 104 ? 4.906 6.793 4.855 1 93.12 104 PHE A C 1
ATOM 731 O O . PHE A 1 104 ? 4.617 6.574 6.035 1 93.12 104 PHE A O 1
ATOM 738 N N . SER A 1 105 ? 6.078 7.023 4.469 1 91.56 105 SER A N 1
ATOM 739 C CA . SER A 1 105 ? 7.223 6.984 5.371 1 91.56 105 SER A CA 1
ATOM 740 C C . SER A 1 105 ? 7.145 8.102 6.406 1 91.56 105 SER A C 1
ATOM 742 O O . SER A 1 105 ? 7.879 8.086 7.398 1 91.56 105 SER A O 1
ATOM 744 N N . SER A 1 106 ? 6.242 9.062 6.164 1 91.56 106 SER A N 1
ATOM 745 C CA . SER A 1 106 ? 6.066 10.141 7.137 1 91.56 106 SER A CA 1
ATOM 746 C C . SER A 1 106 ? 5.191 9.695 8.297 1 91.56 106 SER A C 1
ATOM 748 O O . SER A 1 106 ? 5.133 10.367 9.336 1 91.56 106 SER A O 1
ATOM 750 N N . LEU A 1 107 ? 4.543 8.578 8.102 1 93.81 107 LEU A N 1
ATOM 751 C CA . LEU A 1 107 ? 3.654 8.062 9.141 1 93.81 107 LEU A CA 1
ATOM 752 C C . LEU A 1 107 ? 4.402 7.125 10.078 1 93.81 107 LEU A C 1
ATOM 754 O O . LEU A 1 107 ? 5.34 6.441 9.664 1 93.81 107 LEU A O 1
ATOM 758 N N . THR A 1 108 ? 4.027 7.172 11.312 1 93.44 108 THR A N 1
ATOM 759 C CA . THR A 1 108 ? 4.41 6.164 12.297 1 93.44 108 THR A CA 1
ATOM 760 C C . THR A 1 108 ? 3.205 5.324 12.711 1 93.44 108 THR A C 1
ATOM 762 O O . THR A 1 108 ? 2.168 5.863 13.102 1 93.44 108 THR A O 1
ATOM 765 N N . ILE A 1 109 ? 3.371 4.035 12.57 1 92.81 109 ILE A N 1
ATOM 766 C CA . ILE A 1 109 ? 2.25 3.152 12.883 1 92.81 109 ILE A CA 1
ATOM 767 C C . ILE A 1 109 ? 2.592 2.291 14.094 1 92.81 109 ILE A C 1
ATOM 769 O O . ILE A 1 109 ? 3.621 1.612 14.109 1 92.81 109 ILE A O 1
ATOM 773 N N . ASN A 1 110 ? 1.777 2.461 15.078 1 85.38 110 ASN A N 1
ATOM 774 C CA . ASN A 1 110 ? 1.86 1.651 16.281 1 85.38 110 ASN A CA 1
ATOM 775 C C . ASN A 1 110 ? 0.548 0.924 16.562 1 85.38 110 ASN A C 1
ATOM 777 O O . ASN A 1 110 ? -0.471 1.558 16.844 1 85.38 110 ASN A O 1
ATOM 781 N N . LYS A 1 111 ? 0.57 -0.389 16.672 1 79.19 111 LYS A N 1
ATOM 782 C CA . LYS A 1 111 ? -0.626 -1.194 16.906 1 79.19 111 LYS A CA 1
ATOM 783 C C . LYS A 1 111 ? -1.808 -0.666 16.094 1 79.19 111 LYS A C 1
ATOM 785 O O . LYS A 1 111 ? -2.896 -0.467 16.641 1 79.19 111 LYS A O 1
ATOM 790 N N . GLU A 1 112 ? -1.674 -0.226 14.922 1 75.75 112 GLU A N 1
ATOM 791 C CA . GLU A 1 112 ? -2.676 0.17 13.938 1 75.75 112 GLU A CA 1
ATOM 792 C C . GLU A 1 112 ? -3.105 1.62 14.133 1 75.75 112 GLU A C 1
ATOM 794 O O . GLU A 1 112 ? -4.027 2.098 13.469 1 75.75 112 GLU A O 1
ATOM 799 N N . LYS A 1 113 ? -2.502 2.215 15.211 1 89.81 113 LYS A N 1
ATOM 800 C CA . LYS A 1 113 ? -2.67 3.662 15.305 1 89.81 113 LYS A CA 1
ATOM 801 C C . LYS A 1 113 ? -1.752 4.387 14.32 1 89.81 113 LYS A C 1
ATOM 803 O O . LYS A 1 113 ? -0.556 4.098 14.258 1 89.81 113 LYS A O 1
ATOM 808 N N . ILE A 1 114 ? -2.336 5.258 13.594 1 96.69 114 ILE A N 1
ATOM 809 C CA . ILE A 1 114 ? -1.569 6.004 12.594 1 96.69 114 ILE A CA 1
ATOM 810 C C . ILE A 1 114 ? -1.234 7.391 13.141 1 96.69 114 ILE A C 1
ATOM 812 O O . ILE A 1 114 ? -2.133 8.18 13.445 1 96.69 114 ILE A O 1
ATOM 816 N N . VAL A 1 115 ? 0.052 7.617 13.258 1 95.81 115 VAL A N 1
ATOM 817 C CA . VAL A 1 115 ? 0.524 8.891 13.789 1 95.81 115 VAL A CA 1
ATOM 818 C C . VAL A 1 115 ? 1.241 9.672 12.688 1 95.81 115 VAL A C 1
ATOM 820 O O . VAL A 1 115 ? 2.092 9.125 11.984 1 95.81 115 VAL A O 1
ATOM 823 N N . LEU A 1 116 ? 0.888 10.805 12.414 1 95.44 116 LEU A N 1
ATOM 824 C CA . LEU A 1 116 ? 1.641 11.773 11.617 1 95.44 116 LEU A CA 1
ATOM 825 C C . LEU A 1 116 ? 2.279 12.828 12.516 1 95.44 116 LEU A C 1
ATOM 827 O O . LEU A 1 116 ? 1.631 13.805 12.883 1 95.44 116 LEU A O 1
ATOM 831 N N . PRO A 1 117 ? 3.535 12.617 12.695 1 90.56 117 PRO A N 1
ATOM 832 C CA . PRO A 1 117 ? 4.156 13.523 13.664 1 90.56 117 PRO A CA 1
ATOM 833 C C . PRO A 1 117 ? 4.312 14.945 13.125 1 90.56 117 PRO A C 1
ATOM 835 O O . PRO A 1 117 ? 4.391 15.148 11.914 1 90.56 117 PRO A O 1
ATOM 838 N N . ARG A 1 118 ? 4.363 15.977 13.914 1 84.19 118 ARG A N 1
ATOM 839 C CA . ARG A 1 118 ? 4.699 17.375 13.703 1 84.19 118 ARG A CA 1
ATOM 840 C C . ARG A 1 118 ? 3.758 18.016 12.688 1 84.19 118 ARG A C 1
ATOM 842 O O . ARG A 1 118 ? 4.191 18.781 11.828 1 84.19 118 ARG A O 1
ATOM 849 N N . ALA A 1 119 ? 2.625 17.516 12.555 1 87.5 119 ALA A N 1
ATOM 850 C CA . ALA A 1 119 ? 1.644 18.172 11.688 1 87.5 119 ALA A CA 1
ATOM 851 C C . ALA A 1 119 ? 0.366 18.5 12.461 1 87.5 119 ALA A C 1
ATOM 853 O O . ALA A 1 119 ? -0.036 17.75 13.352 1 87.5 119 ALA A O 1
ATOM 854 N N . THR A 1 120 ? -0.1 19.688 12.125 1 87.5 120 THR A N 1
ATOM 855 C CA . THR A 1 120 ? -1.415 20.031 12.648 1 87.5 120 THR A CA 1
ATOM 856 C C . THR A 1 120 ? -2.463 20 11.539 1 87.5 120 THR A C 1
ATOM 858 O O . THR A 1 120 ? -2.123 20.047 10.352 1 87.5 120 THR A O 1
ATOM 861 N N . LYS A 1 121 ? -3.709 19.984 12.023 1 88.38 121 LYS A N 1
ATOM 862 C CA . LYS A 1 121 ? -4.816 20.016 11.07 1 88.38 121 LYS A CA 1
ATOM 863 C C . LYS A 1 121 ? -4.746 21.266 10.188 1 88.38 121 LYS A C 1
ATOM 865 O O . LYS A 1 121 ? -4.949 21.172 8.977 1 88.38 121 LYS A O 1
ATOM 870 N N . GLU A 1 122 ? -4.453 22.391 10.773 1 87.44 122 GLU A N 1
ATOM 871 C CA . GLU A 1 122 ? -4.391 23.656 10.055 1 87.44 122 GLU A CA 1
ATOM 872 C C . GLU A 1 122 ? -3.283 23.641 9 1 87.44 122 GLU A C 1
ATOM 874 O O . GLU A 1 122 ? -3.479 24.109 7.879 1 87.44 122 GLU A O 1
ATOM 879 N N . GLU A 1 123 ? -2.156 23.156 9.367 1 88.69 123 GLU A N 1
ATOM 880 C CA . GLU A 1 123 ? -1.037 23.047 8.438 1 88.69 123 GLU A CA 1
ATOM 881 C C . GLU A 1 123 ? -1.374 22.141 7.262 1 88.69 123 GLU A C 1
ATOM 883 O O . GLU A 1 123 ? -1.038 22.438 6.113 1 88.69 123 GLU A O 1
ATOM 888 N N . LEU A 1 124 ? -2.025 21.031 7.57 1 90.06 124 LEU A N 1
ATOM 889 C CA . LEU A 1 124 ? -2.369 20.062 6.539 1 90.06 124 LEU A CA 1
ATOM 890 C C . LEU A 1 124 ? -3.439 20.625 5.605 1 90.06 124 LEU A C 1
ATOM 892 O O . LEU A 1 124 ? -3.396 20.391 4.395 1 90.06 124 LEU A O 1
ATOM 896 N N . LYS A 1 125 ? -4.379 21.375 6.164 1 88.06 125 LYS A N 1
ATOM 897 C CA . LYS A 1 125 ? -5.453 21.953 5.359 1 88.06 125 LYS A CA 1
ATOM 898 C C . LYS A 1 125 ? -4.926 23.062 4.453 1 88.06 125 LYS A C 1
ATOM 900 O O . LYS A 1 125 ? -5.59 23.453 3.49 1 88.06 125 LYS A O 1
ATOM 905 N N . ALA A 1 126 ? -3.785 23.578 4.785 1 87.25 126 ALA A N 1
ATOM 906 C CA . ALA A 1 126 ? -3.188 24.641 3.982 1 87.25 126 ALA A CA 1
ATOM 907 C C . ALA A 1 126 ? -2.486 24.078 2.752 1 87.25 126 ALA A C 1
ATOM 909 O O . ALA A 1 126 ? -2.137 24.828 1.831 1 87.25 126 ALA A O 1
ATOM 910 N N . LEU A 1 127 ? -2.283 22.797 2.791 1 86.31 127 LEU A N 1
ATOM 911 C CA . LEU A 1 127 ? -1.676 22.141 1.636 1 86.31 127 LEU A CA 1
ATOM 912 C C . LEU A 1 127 ? -2.68 22.016 0.495 1 86.31 127 LEU A C 1
ATOM 914 O O . LEU A 1 127 ? -3.891 22.016 0.724 1 86.31 127 LEU A O 1
ATOM 918 N N . PRO A 1 128 ? -2.121 21.875 -0.723 1 88.5 128 PRO A N 1
ATOM 919 C CA . PRO A 1 128 ? -3.041 21.656 -1.841 1 88.5 128 PRO A CA 1
ATOM 920 C C . PRO A 1 128 ? -3.893 20.391 -1.665 1 88.5 128 PRO A C 1
ATOM 922 O O . PRO A 1 128 ? -3.4 19.375 -1.175 1 88.5 128 PRO A O 1
ATOM 925 N N . GLU A 1 129 ? -5.09 20.547 -2.078 1 89.38 129 GLU A N 1
ATOM 926 C CA . GLU A 1 129 ? -6 19.422 -1.981 1 89.38 129 GLU A CA 1
ATOM 927 C C . GLU A 1 129 ? -5.672 18.359 -3.029 1 89.38 129 GLU A C 1
ATOM 929 O O . GLU A 1 129 ? -5.453 18.672 -4.199 1 89.38 129 GLU A O 1
ATOM 934 N N . PHE A 1 130 ? -5.598 17.266 -2.572 1 90.56 130 PHE A N 1
ATOM 935 C CA . PHE A 1 130 ? -5.492 16.141 -3.492 1 90.56 130 PHE A CA 1
ATOM 936 C C . PHE A 1 130 ? -6.852 15.812 -4.102 1 90.56 130 PHE A C 1
ATOM 938 O O . PHE A 1 130 ? -7.871 15.844 -3.412 1 90.56 130 PHE A O 1
ATOM 945 N N . LYS A 1 131 ? -6.859 15.531 -5.406 1 89.56 131 LYS A N 1
ATOM 946 C CA . LYS A 1 131 ? -8.047 15.062 -6.117 1 89.56 131 LYS A CA 1
ATOM 947 C C . LYS A 1 131 ? -7.766 13.773 -6.883 1 89.56 131 LYS A C 1
ATOM 949 O O . LYS A 1 131 ? -6.805 13.703 -7.652 1 89.56 131 LYS A O 1
ATOM 954 N N . TYR A 1 132 ? -8.586 12.805 -6.488 1 90.12 132 TYR A N 1
ATOM 955 C CA . TYR A 1 132 ? -8.461 11.57 -7.262 1 90.12 132 TYR A CA 1
ATOM 956 C C . TYR A 1 132 ? -8.75 11.812 -8.734 1 90.12 132 TYR A C 1
ATOM 958 O O . TYR A 1 132 ? -9.602 12.648 -9.078 1 90.12 132 TYR A O 1
ATOM 966 N N . ALA A 1 133 ? -7.941 11.031 -9.539 1 81.62 133 ALA A N 1
ATOM 967 C CA . ALA A 1 133 ? -8.195 11.133 -10.977 1 81.62 133 ALA A CA 1
ATOM 968 C C . ALA A 1 133 ? -9.594 10.633 -11.32 1 81.62 133 ALA A C 1
ATOM 970 O O . ALA A 1 133 ? -10.125 9.734 -10.672 1 81.62 133 ALA A O 1
ATOM 971 N N . SER A 1 134 ? -10.547 11.523 -11.812 1 66.12 134 SER A N 1
ATOM 972 C CA . SER A 1 134 ? -11.938 11.258 -12.156 1 66.12 134 SER A CA 1
ATOM 973 C C . SER A 1 134 ? -12.094 9.891 -12.82 1 66.12 134 SER A C 1
ATOM 975 O O . SER A 1 134 ? -11.305 9.531 -13.688 1 66.12 134 SER A O 1
ATOM 977 N N . SER A 1 135 ? -12.328 8.797 -12.102 1 48.88 135 SER A N 1
ATOM 978 C CA . SER A 1 135 ? -12.758 7.59 -12.805 1 48.88 135 SER A CA 1
ATOM 979 C C . SER A 1 135 ? -13.953 7.879 -13.711 1 48.88 135 SER A C 1
ATOM 981 O O . SER A 1 135 ? -14.766 8.758 -13.422 1 48.88 135 SER A O 1
ATOM 983 N N . MET B 1 1 ? 56.594 96.562 37.719 1 33.59 1 MET B N 1
ATOM 984 C CA . MET B 1 1 ? 57.156 95.375 37.125 1 33.59 1 MET B CA 1
ATOM 985 C C . MET B 1 1 ? 56.125 94.25 37.031 1 33.59 1 MET B C 1
ATOM 987 O O . MET B 1 1 ? 55.531 93.875 38.031 1 33.59 1 MET B O 1
ATOM 991 N N . HIS B 1 2 ? 55.375 94.125 35.781 1 40.38 2 HIS B N 1
ATOM 992 C CA . HIS B 1 2 ? 54.188 93.5 35.156 1 40.38 2 HIS B CA 1
ATOM 993 C C . HIS B 1 2 ? 54.312 92 35.062 1 40.38 2 HIS B C 1
ATOM 995 O O . HIS B 1 2 ? 54.781 91.5 34.031 1 40.38 2 HIS B O 1
ATOM 1001 N N . SER B 1 3 ? 54.781 91.312 36.125 1 46.38 3 SER B N 1
ATOM 1002 C CA . SER B 1 3 ? 55 89.875 35.875 1 46.38 3 SER B CA 1
ATOM 1003 C C . SER B 1 3 ? 53.656 89.188 35.562 1 46.38 3 SER B C 1
ATOM 1005 O O . SER B 1 3 ? 52.688 89.375 36.281 1 46.38 3 SER B O 1
ATOM 1007 N N . LYS B 1 4 ? 53.5 88.875 34.219 1 43.47 4 LYS B N 1
ATOM 1008 C CA . LYS B 1 4 ? 52.438 88.188 33.469 1 43.47 4 LYS B CA 1
ATOM 1009 C C . LYS B 1 4 ? 52.25 86.75 33.969 1 43.47 4 LYS B C 1
ATOM 1011 O O . LYS B 1 4 ? 53.219 86.062 34.156 1 43.47 4 LYS B O 1
ATOM 1016 N N . LEU B 1 5 ? 51.219 86.375 34.781 1 46.88 5 LEU B N 1
ATOM 1017 C CA . LEU B 1 5 ? 50.688 85.188 35.344 1 46.88 5 LEU B CA 1
ATOM 1018 C C . LEU B 1 5 ? 50.281 84.188 34.219 1 46.88 5 LEU B C 1
ATOM 1020 O O . LEU B 1 5 ? 49.344 84.438 33.469 1 46.88 5 LEU B O 1
ATOM 1024 N N . THR B 1 6 ? 51.25 83.562 33.406 1 46.78 6 THR B N 1
ATOM 1025 C CA . THR B 1 6 ? 50.875 82.688 32.344 1 46.78 6 THR B CA 1
ATOM 1026 C C . THR B 1 6 ? 50.188 81.438 32.875 1 46.78 6 THR B C 1
ATOM 1028 O O . THR B 1 6 ? 50.719 80.75 33.75 1 46.78 6 THR B O 1
ATOM 1031 N N . ARG B 1 7 ? 48.781 81.312 32.938 1 50 7 ARG B N 1
ATOM 1032 C CA . ARG B 1 7 ? 47.844 80.312 33.375 1 50 7 ARG B CA 1
ATOM 1033 C C . ARG B 1 7 ? 47.969 79.062 32.562 1 50 7 ARG B C 1
ATOM 1035 O O . ARG B 1 7 ? 47.906 79.062 31.328 1 50 7 ARG B O 1
ATOM 1042 N N . PRO B 1 8 ? 48.688 77.938 33 1 51.25 8 PRO B N 1
ATOM 1043 C CA . PRO B 1 8 ? 48.812 76.688 32.25 1 51.25 8 PRO B CA 1
ATOM 1044 C C . PRO B 1 8 ? 47.469 76 31.969 1 51.25 8 PRO B C 1
ATOM 1046 O O . PRO B 1 8 ? 46.688 75.812 32.906 1 51.25 8 PRO B O 1
ATOM 1049 N N . LEU B 1 9 ? 46.844 76.25 30.812 1 45.19 9 LEU B N 1
ATOM 1050 C CA . LEU B 1 9 ? 45.562 75.688 30.406 1 45.19 9 LEU B CA 1
ATOM 1051 C C . LEU B 1 9 ? 45.719 74.188 30.25 1 45.19 9 LEU B C 1
ATOM 1053 O O . LEU B 1 9 ? 46.5 73.688 29.453 1 45.19 9 LEU B O 1
ATOM 1057 N N . ILE B 1 10 ? 45.5 73.312 31.312 1 45.38 10 ILE B N 1
ATOM 1058 C CA . ILE B 1 10 ? 45.5 71.875 31.375 1 45.38 10 ILE B CA 1
ATOM 1059 C C . ILE B 1 10 ? 44.469 71.312 30.406 1 45.38 10 ILE B C 1
ATOM 1061 O O . ILE B 1 10 ? 43.281 71.688 30.469 1 45.38 10 ILE B O 1
ATOM 1065 N N . VAL B 1 11 ? 44.812 70.75 29.188 1 43.19 11 VAL B N 1
ATOM 1066 C CA . VAL B 1 11 ? 44.094 70.125 28.078 1 43.19 11 VAL B CA 1
ATOM 1067 C C . VAL B 1 11 ? 43.562 68.75 28.547 1 43.19 11 VAL B C 1
ATOM 1069 O O . VAL B 1 11 ? 44.312 67.875 28.906 1 43.19 11 VAL B O 1
ATOM 1072 N N . ALA B 1 12 ? 42.406 68.625 29.219 1 39.84 12 ALA B N 1
ATOM 1073 C CA . ALA B 1 12 ? 41.719 67.438 29.641 1 39.84 12 ALA B CA 1
ATOM 1074 C C . ALA B 1 12 ? 41.344 66.562 28.438 1 39.84 12 ALA B C 1
ATOM 1076 O O . ALA B 1 12 ? 40.719 67 27.484 1 39.84 12 ALA B O 1
ATOM 1077 N N . ALA B 1 13 ? 42.156 65.5 28.078 1 38.97 13 ALA B N 1
ATOM 1078 C CA . ALA B 1 13 ? 41.969 64.5 27.047 1 38.97 13 ALA B CA 1
ATOM 1079 C C . ALA B 1 13 ? 40.688 63.656 27.328 1 38.97 13 ALA B C 1
ATOM 1081 O O . ALA B 1 13 ? 40.562 63.062 28.391 1 38.97 13 ALA B O 1
ATOM 1082 N N . ALA B 1 14 ? 39.5 63.969 26.734 1 39.06 14 ALA B N 1
ATOM 1083 C CA . ALA B 1 14 ? 38.219 63.25 26.75 1 39.06 14 ALA B CA 1
ATOM 1084 C C . ALA B 1 14 ? 38.344 61.875 26.141 1 39.06 14 ALA B C 1
ATOM 1086 O O . ALA B 1 14 ? 38.75 61.719 24.984 1 39.06 14 ALA B O 1
ATOM 1087 N N . ALA B 1 15 ? 38.688 60.812 26.922 1 40.78 15 ALA B N 1
ATOM 1088 C CA . ALA B 1 15 ? 38.688 59.406 26.516 1 40.78 15 ALA B CA 1
ATOM 1089 C C . ALA B 1 15 ? 37.312 58.969 26.031 1 40.78 15 ALA B C 1
ATOM 1091 O O . ALA B 1 15 ? 36.312 59.125 26.766 1 40.78 15 ALA B O 1
ATOM 1092 N N . LEU B 1 16 ? 37.062 58.906 24.703 1 39.59 16 LEU B N 1
ATOM 1093 C CA . LEU B 1 16 ? 35.906 58.406 24 1 39.59 16 LEU B CA 1
ATOM 1094 C C . LEU B 1 16 ? 35.688 56.938 24.25 1 39.59 16 LEU B C 1
ATOM 1096 O O . LEU B 1 16 ? 36.531 56.094 23.875 1 39.59 16 LEU B O 1
ATOM 1100 N N . ALA B 1 17 ? 35.125 56.469 25.406 1 42 17 ALA B N 1
ATOM 1101 C CA . ALA B 1 17 ? 34.75 55.062 25.641 1 42 17 ALA B CA 1
ATOM 1102 C C . ALA B 1 17 ? 33.75 54.594 24.594 1 42 17 ALA B C 1
ATOM 1104 O O . ALA B 1 17 ? 32.688 55.188 24.422 1 42 17 ALA B O 1
ATOM 1105 N N . VAL B 1 18 ? 34.156 54.031 23.453 1 43.53 18 VAL B N 1
ATOM 1106 C CA . VAL B 1 18 ? 33.375 53.344 22.438 1 43.53 18 VAL B CA 1
ATOM 1107 C C . VAL B 1 18 ? 32.594 52.188 23.078 1 43.53 18 VAL B C 1
ATOM 1109 O O . VAL B 1 18 ? 33.188 51.219 23.562 1 43.53 18 VAL B O 1
ATOM 1112 N N . GLY B 1 19 ? 31.547 52.469 23.922 1 42.72 19 GLY B N 1
ATOM 1113 C CA . GLY B 1 19 ? 30.641 51.406 24.391 1 42.72 19 GLY B CA 1
ATOM 1114 C C . GLY B 1 19 ? 30.109 50.531 23.266 1 42.72 19 GLY B C 1
ATOM 1115 O O . GLY B 1 19 ? 29.531 51.062 22.297 1 42.72 19 GLY B O 1
ATOM 1116 N N . GLY B 1 20 ? 30.75 49.438 22.891 1 45.28 20 GLY B N 1
ATOM 1117 C CA . GLY B 1 20 ? 30.266 48.438 21.969 1 45.28 20 GLY B CA 1
ATOM 1118 C C . GLY B 1 20 ? 28.875 47.906 22.312 1 45.28 20 GLY B C 1
ATOM 1119 O O . GLY B 1 20 ? 28.672 47.375 23.406 1 45.28 20 GLY B O 1
ATOM 1120 N N . LEU B 1 21 ? 27.75 48.656 21.953 1 46.84 21 LEU B N 1
ATOM 1121 C CA . LEU B 1 21 ? 26.391 48.125 22.016 1 46.84 21 LEU B CA 1
ATOM 1122 C C . LEU B 1 21 ? 26.312 46.75 21.422 1 46.84 21 LEU B C 1
ATOM 1124 O O . LEU B 1 21 ? 26.625 46.531 20.25 1 46.84 21 LEU B O 1
ATOM 1128 N N . VAL B 1 22 ? 26.609 45.75 22.219 1 50.38 22 VAL B N 1
ATOM 1129 C CA . VAL B 1 22 ? 26.203 44.375 21.859 1 50.38 22 VAL B CA 1
ATOM 1130 C C . VAL B 1 22 ? 24.703 44.344 21.562 1 50.38 22 VAL B C 1
ATOM 1132 O O . VAL B 1 22 ? 23.891 44.531 22.469 1 50.38 22 VAL B O 1
ATOM 1135 N N . SER B 1 23 ? 24.156 44.844 20.406 1 46.81 23 SER B N 1
ATOM 1136 C CA . SER B 1 23 ? 22.797 44.594 19.969 1 46.81 23 SER B CA 1
ATOM 1137 C C . SER B 1 23 ? 22.453 43.094 20.125 1 46.81 23 SER B C 1
ATOM 1139 O O . SER B 1 23 ? 23.047 42.25 19.438 1 46.81 23 SER B O 1
ATOM 1141 N N . THR B 1 24 ? 22.188 42.688 21.312 1 49.19 24 THR B N 1
ATOM 1142 C CA . THR B 1 24 ? 21.578 41.375 21.391 1 49.19 24 THR B CA 1
ATOM 1143 C C . THR B 1 24 ? 20.297 41.312 20.547 1 49.19 24 THR B C 1
ATOM 1145 O O . THR B 1 24 ? 19.328 42 20.844 1 49.19 24 THR B O 1
ATOM 1148 N N . GLY B 1 25 ? 20.422 41.406 19.203 1 46.84 25 GLY B N 1
ATOM 1149 C CA . GLY B 1 25 ? 19.281 41.125 18.359 1 46.84 25 GLY B CA 1
ATOM 1150 C C . GLY B 1 25 ? 18.453 39.969 18.859 1 46.84 25 GLY B C 1
ATOM 1151 O O . GLY B 1 25 ? 18.938 39.125 19.609 1 46.84 25 GLY B O 1
ATOM 1152 N N . PRO B 1 26 ? 17.188 40.25 19.25 1 46.84 26 PRO B N 1
ATOM 1153 C CA . PRO B 1 26 ? 16.312 39.125 19.625 1 46.84 26 PRO B CA 1
ATOM 1154 C C . PRO B 1 26 ? 16.609 37.875 18.828 1 46.84 26 PRO B C 1
ATOM 1156 O O . PRO B 1 26 ? 16.953 37.938 17.641 1 46.84 26 PRO B O 1
ATOM 1159 N N . LEU B 1 27 ? 17.266 36.938 19.438 1 44.44 27 LEU B N 1
ATOM 1160 C CA . LEU B 1 27 ? 17.141 35.594 18.891 1 44.44 27 LEU B CA 1
ATOM 1161 C C . LEU B 1 27 ? 15.711 35.281 18.5 1 44.44 27 LEU B C 1
ATOM 1163 O O . LEU B 1 27 ? 14.836 35.125 19.359 1 44.44 27 LEU B O 1
ATOM 1167 N N . LEU B 1 28 ? 15.008 36.094 17.609 1 38.69 28 LEU B N 1
ATOM 1168 C CA . LEU B 1 28 ? 13.789 35.5 17.094 1 38.69 28 LEU B CA 1
ATOM 1169 C C . LEU B 1 28 ? 13.898 33.969 17.031 1 38.69 28 LEU B C 1
ATOM 1171 O O . LEU B 1 28 ? 14.859 33.438 16.469 1 38.69 28 LEU B O 1
ATOM 1175 N N . ALA B 1 29 ? 13.602 33.375 18.125 1 42.56 29 ALA B N 1
ATOM 1176 C CA . ALA B 1 29 ? 13.242 31.969 18 1 42.56 29 ALA B CA 1
ATOM 1177 C C . ALA B 1 29 ? 12.477 31.703 16.719 1 42.56 29 ALA B C 1
ATOM 1179 O O . ALA B 1 29 ? 11.312 32.094 16.594 1 42.56 29 ALA B O 1
ATOM 1180 N N . GLN B 1 30 ? 13.008 31.922 15.539 1 38.16 30 GLN B N 1
ATOM 1181 C CA . GLN B 1 30 ? 12.32 31.344 14.383 1 38.16 30 GLN B CA 1
ATOM 1182 C C . GLN B 1 30 ? 11.648 30.031 14.75 1 38.16 30 GLN B C 1
ATOM 1184 O O . GLN B 1 30 ? 12.328 29.031 15.039 1 38.16 30 GLN B O 1
ATOM 1189 N N . GLY B 1 31 ? 10.641 30 15.641 1 40.44 31 GLY B N 1
ATOM 1190 C CA . GLY B 1 31 ? 9.766 28.844 15.508 1 40.44 31 GLY B CA 1
ATOM 1191 C C . GLY B 1 31 ? 9.758 28.266 14.109 1 40.44 31 GLY B C 1
ATOM 1192 O O . GLY B 1 31 ? 9.07 28.766 13.219 1 40.44 31 GLY B O 1
ATOM 1193 N N . THR B 1 32 ? 10.914 27.891 13.562 1 37.94 32 THR B N 1
ATOM 1194 C CA . THR B 1 32 ? 10.914 27.078 12.344 1 37.94 32 THR B CA 1
ATOM 1195 C C . THR B 1 32 ? 9.703 26.156 12.312 1 37.94 32 THR B C 1
ATOM 1197 O O . THR B 1 32 ? 9.57 25.266 13.156 1 37.94 32 THR B O 1
ATOM 1200 N N . SER B 1 33 ? 8.477 26.734 12.219 1 40.66 33 SER B N 1
ATOM 1201 C CA . SER B 1 33 ? 7.473 25.797 11.719 1 40.66 33 SER B CA 1
ATOM 1202 C C . SER B 1 33 ? 8.117 24.703 10.883 1 40.66 33 SER B C 1
ATOM 1204 O O . SER B 1 33 ? 8.641 24.969 9.797 1 40.66 33 SER B O 1
ATOM 1206 N N . GLN B 1 34 ? 8.922 23.906 11.508 1 42.38 34 GLN B N 1
ATOM 1207 C CA . GLN B 1 34 ? 9.289 22.734 10.719 1 42.38 34 GLN B CA 1
ATOM 1208 C C . GLN B 1 34 ? 8.156 22.328 9.781 1 42.38 34 GLN B C 1
ATOM 1210 O O . GLN B 1 34 ? 7.129 21.812 10.219 1 42.38 34 GLN B O 1
ATOM 1215 N N . THR B 1 35 ? 7.785 23.234 8.875 1 44.91 35 THR B N 1
ATOM 1216 C CA . THR B 1 35 ? 6.965 22.75 7.773 1 44.91 35 THR B CA 1
ATOM 1217 C C . THR B 1 35 ? 7.184 21.25 7.562 1 44.91 35 THR B C 1
ATOM 1219 O O . THR B 1 35 ? 8.328 20.781 7.523 1 44.91 35 THR B O 1
ATOM 1222 N N . VAL B 1 36 ? 6.492 20.469 8.32 1 45.59 36 VAL B N 1
ATOM 1223 C CA . VAL B 1 36 ? 6.473 19.094 7.859 1 45.59 36 VAL B CA 1
ATOM 1224 C C . VAL B 1 36 ? 6.891 19.031 6.391 1 45.59 36 VAL B C 1
ATOM 1226 O O . VAL B 1 36 ? 6.242 19.625 5.531 1 45.59 36 VAL B O 1
ATOM 1229 N N . ALA B 1 37 ? 8.211 19.156 6.176 1 45.88 37 ALA B N 1
ATOM 1230 C CA . ALA B 1 37 ? 8.672 18.859 4.82 1 45.88 37 ALA B CA 1
ATOM 1231 C C . ALA B 1 37 ? 7.828 17.766 4.176 1 45.88 37 ALA B C 1
ATOM 1233 O O . ALA B 1 37 ? 8.07 16.578 4.402 1 45.88 37 ALA B O 1
ATOM 1234 N N . ILE B 1 38 ? 6.465 18 4.234 1 49.78 38 ILE B N 1
ATOM 1235 C CA . ILE B 1 38 ? 5.711 17.109 3.352 1 49.78 38 ILE B CA 1
ATOM 1236 C C . ILE B 1 38 ? 6.391 17.047 1.985 1 49.78 38 ILE B C 1
ATOM 1238 O O . ILE B 1 38 ? 6.5 18.062 1.287 1 49.78 38 ILE B O 1
ATOM 1242 N N . ALA B 1 39 ? 7.438 16.266 1.997 1 52.28 39 ALA B N 1
ATOM 1243 C CA . ALA B 1 39 ? 8.133 16.031 0.733 1 52.28 39 ALA B CA 1
ATOM 1244 C C . ALA B 1 39 ? 7.203 16.281 -0.455 1 52.28 39 ALA B C 1
ATOM 1246 O O . ALA B 1 39 ? 6 16.031 -0.374 1 52.28 39 ALA B O 1
ATOM 1247 N N . ARG B 1 40 ? 7.555 17.266 -1.195 1 60.44 40 ARG B N 1
ATOM 1248 C CA . ARG B 1 40 ? 6.93 17.609 -2.469 1 60.44 40 ARG B CA 1
ATOM 1249 C C . ARG B 1 40 ? 6.527 16.359 -3.236 1 60.44 40 ARG B C 1
ATOM 1251 O O . ARG B 1 40 ? 7.387 15.547 -3.611 1 60.44 40 ARG B O 1
ATOM 1258 N N . ILE B 1 41 ? 5.477 15.719 -2.73 1 66.25 41 ILE B N 1
ATOM 1259 C CA . ILE B 1 41 ? 4.953 14.633 -3.555 1 66.25 41 ILE B CA 1
ATOM 1260 C C . ILE B 1 41 ? 4.742 15.133 -4.984 1 66.25 41 ILE B C 1
ATOM 1262 O O . ILE B 1 41 ? 4.207 16.219 -5.199 1 66.25 41 ILE B O 1
ATOM 1266 N N . ASP B 1 42 ? 5.527 14.609 -5.766 1 69.19 42 ASP B N 1
ATOM 1267 C CA . ASP B 1 42 ? 5.277 14.906 -7.172 1 69.19 42 ASP B CA 1
ATOM 1268 C C . ASP B 1 42 ? 3.873 14.484 -7.586 1 69.19 42 ASP B C 1
ATOM 1270 O O . ASP B 1 42 ? 3.631 13.305 -7.867 1 69.19 42 ASP B O 1
ATOM 1274 N N . ILE B 1 43 ? 2.965 15.453 -7.52 1 66.62 43 ILE B N 1
ATOM 1275 C CA . ILE B 1 43 ? 1.544 15.242 -7.781 1 66.62 43 ILE B CA 1
ATOM 1276 C C . ILE B 1 43 ? 1.36 14.625 -9.164 1 66.62 43 ILE B C 1
ATOM 1278 O O . ILE B 1 43 ? 0.434 13.836 -9.383 1 66.62 43 ILE B O 1
ATOM 1282 N N . GLN B 1 44 ? 2.229 14.938 -10.117 1 69 44 GLN B N 1
ATOM 1283 C CA . GLN B 1 44 ? 2.076 14.367 -11.453 1 69 44 GLN B CA 1
ATOM 1284 C C . GLN B 1 44 ? 2.248 12.852 -11.422 1 69 44 GLN B C 1
ATOM 1286 O O . GLN B 1 44 ? 1.594 12.133 -12.18 1 69 44 GLN B O 1
ATOM 1291 N N . LYS B 1 45 ? 3.018 12.445 -10.469 1 73.56 45 LYS B N 1
ATOM 1292 C CA . LYS B 1 45 ? 3.248 11.008 -10.398 1 73.56 45 LYS B CA 1
ATOM 1293 C C . LYS B 1 45 ? 2.107 10.305 -9.672 1 73.56 45 LYS B C 1
ATOM 1295 O O . LYS B 1 45 ? 1.833 9.125 -9.922 1 73.56 45 LYS B O 1
ATOM 1300 N N . LEU B 1 46 ? 1.425 11.047 -8.836 1 78.5 46 LEU B N 1
ATOM 1301 C CA . LEU B 1 46 ? 0.308 10.445 -8.117 1 78.5 46 LEU B CA 1
ATOM 1302 C C . LEU B 1 46 ? -0.845 10.133 -9.062 1 78.5 46 LEU B C 1
ATOM 1304 O O . LEU B 1 46 ? -1.594 9.18 -8.836 1 78.5 46 LEU B O 1
ATOM 1308 N N . ALA B 1 47 ? -0.885 10.891 -10.234 1 76.62 47 ALA B N 1
ATOM 1309 C CA . ALA B 1 47 ? -1.959 10.688 -11.203 1 76.62 47 ALA B CA 1
ATOM 1310 C C . ALA B 1 47 ? -1.828 9.328 -11.891 1 76.62 47 ALA B C 1
ATOM 1312 O O . ALA B 1 47 ? -2.811 8.789 -12.406 1 76.62 47 ALA B O 1
ATOM 1313 N N . THR B 1 48 ? -0.631 8.727 -11.781 1 81.31 48 THR B N 1
ATOM 1314 C CA . THR B 1 48 ? -0.401 7.453 -12.453 1 81.31 48 THR B CA 1
ATOM 1315 C C . THR B 1 48 ? -0.39 6.305 -11.445 1 81.31 48 THR B C 1
ATOM 1317 O O . THR B 1 48 ? -0.217 5.145 -11.82 1 81.31 48 THR B O 1
ATOM 1320 N N . GLY B 1 49 ? -0.605 6.617 -10.242 1 90.38 49 GLY B N 1
ATOM 1321 C CA . GLY B 1 49 ? -0.593 5.598 -9.203 1 90.38 49 GLY B CA 1
ATOM 1322 C C . GLY B 1 49 ? -1.911 4.859 -9.078 1 90.38 49 GLY B C 1
ATOM 1323 O O . GLY B 1 49 ? -2.889 5.207 -9.742 1 90.38 49 GLY B O 1
ATOM 1324 N N . PHE B 1 50 ? -1.873 3.791 -8.312 1 93.12 50 PHE B N 1
ATOM 1325 C CA . PHE B 1 50 ? -3.051 2.957 -8.109 1 93.12 50 PHE B CA 1
ATOM 1326 C C . PHE B 1 50 ? -3.51 3.018 -6.652 1 93.12 50 PHE B C 1
ATOM 1328 O O . PHE B 1 50 ? -2.689 2.973 -5.734 1 93.12 50 PHE B O 1
ATOM 1335 N N . ARG B 1 51 ? -4.785 3.143 -6.516 1 95.44 51 ARG B N 1
ATOM 1336 C CA . ARG B 1 51 ? -5.344 3.107 -5.168 1 95.44 51 ARG B CA 1
ATOM 1337 C C . ARG B 1 51 ? -5.312 1.693 -4.602 1 95.44 51 ARG B C 1
ATOM 1339 O O . ARG B 1 51 ? -5.773 0.749 -5.242 1 95.44 51 ARG B O 1
ATOM 1346 N N . ALA B 1 52 ? -4.797 1.577 -3.422 1 96.5 52 ALA B N 1
ATOM 1347 C CA . ALA B 1 52 ? -4.734 0.272 -2.77 1 96.5 52 ALA B CA 1
ATOM 1348 C C . ALA B 1 52 ? -6.133 -0.317 -2.586 1 96.5 52 ALA B C 1
ATOM 1350 O O . ALA B 1 52 ? -6.344 -1.51 -2.812 1 96.5 52 ALA B O 1
ATOM 1351 N N . SER B 1 53 ? -7.117 0.516 -2.203 1 96.69 53 SER B N 1
ATOM 1352 C CA . SER B 1 53 ? -8.484 0.064 -1.948 1 96.69 53 SER B CA 1
ATOM 1353 C C . SER B 1 53 ? -9.109 -0.527 -3.205 1 96.69 53 SER B C 1
ATOM 1355 O O . SER B 1 53 ? -9.992 -1.388 -3.119 1 96.69 53 SER B O 1
ATOM 1357 N N . LYS B 1 54 ? -8.648 -0.114 -4.375 1 95.31 54 LYS B N 1
ATOM 1358 C CA . LYS B 1 54 ? -9.195 -0.606 -5.637 1 95.31 54 LYS B CA 1
ATOM 1359 C C . LYS B 1 54 ? -8.477 -1.867 -6.098 1 95.31 54 LYS B C 1
ATOM 1361 O O . LYS B 1 54 ? -9.047 -2.689 -6.816 1 95.31 54 LYS B O 1
ATOM 1366 N N . LEU B 1 55 ? -7.289 -1.978 -5.699 1 96.62 55 LEU B N 1
ATOM 1367 C CA . LEU B 1 55 ? -6.496 -3.127 -6.117 1 96.62 55 LEU B CA 1
ATOM 1368 C C . LEU B 1 55 ? -6.812 -4.348 -5.266 1 96.62 55 LEU B C 1
ATOM 1370 O O . LEU B 1 55 ? -6.887 -5.469 -5.781 1 96.62 55 LEU B O 1
ATOM 1374 N N . ILE B 1 56 ? -6.914 -4.141 -3.971 1 97.56 56 ILE B N 1
ATOM 1375 C CA . ILE B 1 56 ? -7.133 -5.25 -3.047 1 97.56 56 ILE B CA 1
ATOM 1376 C C . ILE B 1 56 ? -8.453 -5.949 -3.385 1 97.56 56 ILE B C 1
ATOM 1378 O O . ILE B 1 56 ? -9.477 -5.293 -3.562 1 97.56 56 ILE B O 1
ATOM 1382 N N . GLY B 1 57 ? -8.383 -7.227 -3.562 1 95.94 57 GLY B N 1
ATOM 1383 C CA . GLY B 1 57 ? -9.531 -8.016 -3.98 1 95.94 57 GLY B CA 1
ATOM 1384 C C . GLY B 1 57 ? -9.578 -8.25 -5.48 1 95.94 57 GLY B C 1
ATOM 1385 O O . GLY B 1 57 ? -10.359 -9.078 -5.957 1 95.94 57 GLY B O 1
ATOM 1386 N N . GLY B 1 58 ? -8.734 -7.609 -6.203 1 95.69 58 GLY B N 1
ATOM 1387 C CA . GLY B 1 58 ? -8.711 -7.719 -7.652 1 95.69 58 GLY B CA 1
ATOM 1388 C C . GLY B 1 58 ? -8.188 -9.055 -8.141 1 95.69 58 GLY B C 1
ATOM 1389 O O . GLY B 1 58 ? -7.383 -9.695 -7.469 1 95.69 58 GLY B O 1
ATOM 1390 N N . THR B 1 59 ? -8.594 -9.391 -9.32 1 95.19 59 THR B N 1
ATOM 1391 C CA . THR B 1 59 ? -8.133 -10.617 -9.961 1 95.19 59 THR B CA 1
ATOM 1392 C C . THR B 1 59 ? -6.711 -10.453 -10.492 1 95.19 59 THR B C 1
ATOM 1394 O O . THR B 1 59 ? -6.375 -9.422 -11.07 1 95.19 59 THR B O 1
ATOM 1397 N N . VAL B 1 60 ? -5.961 -11.469 -10.234 1 96 60 VAL B N 1
ATOM 1398 C CA . VAL B 1 60 ? -4.59 -11.516 -10.734 1 96 60 VAL B CA 1
ATOM 1399 C C . VAL B 1 60 ? -4.488 -12.547 -11.859 1 96 60 VAL B C 1
ATOM 1401 O O . VAL B 1 60 ? -4.918 -13.688 -11.695 1 96 60 VAL B O 1
ATOM 1404 N N . VAL B 1 61 ? -3.939 -12.07 -12.945 1 95.06 61 VAL B N 1
ATOM 1405 C CA . VAL B 1 61 ? -3.766 -12.953 -14.094 1 95.06 61 VAL B CA 1
ATOM 1406 C C . VAL B 1 61 ? -2.285 -13.047 -14.453 1 95.06 61 VAL B C 1
ATOM 1408 O O . VAL B 1 61 ? -1.48 -12.219 -14.031 1 95.06 61 VAL B O 1
ATOM 1411 N N . ASN B 1 62 ? -1.939 -14.109 -15.188 1 93.56 62 ASN B N 1
ATOM 1412 C CA . ASN B 1 62 ? -0.591 -14.203 -15.734 1 93.56 62 ASN B CA 1
ATOM 1413 C C . ASN B 1 62 ? -0.487 -13.508 -17.094 1 93.56 62 ASN B C 1
ATOM 1415 O O . ASN B 1 62 ? -1.417 -12.812 -17.516 1 93.56 62 ASN B O 1
ATOM 1419 N N . HIS B 1 63 ? 0.708 -13.609 -17.734 1 91.06 63 HIS B N 1
ATOM 1420 C CA . HIS B 1 63 ? 0.956 -12.922 -18.984 1 91.06 63 HIS B CA 1
ATOM 1421 C C . HIS B 1 63 ? 0.01 -13.406 -20.078 1 91.06 63 HIS B C 1
ATOM 1423 O O . HIS B 1 63 ? -0.311 -12.664 -21.016 1 91.06 63 HIS B O 1
ATOM 1429 N N . ALA B 1 64 ? -0.494 -14.602 -19.953 1 91.62 64 ALA B N 1
ATOM 1430 C CA . ALA B 1 64 ? -1.374 -15.211 -20.953 1 91.62 64 ALA B CA 1
ATOM 1431 C C . ALA B 1 64 ? -2.83 -14.82 -20.703 1 91.62 64 ALA B C 1
ATOM 1433 O O . ALA B 1 64 ? -3.707 -15.133 -21.516 1 91.62 64 ALA B O 1
ATOM 1434 N N . GLY B 1 65 ? -3.086 -14.234 -19.609 1 92 65 GLY B N 1
ATOM 1435 C CA . GLY B 1 65 ? -4.441 -13.82 -19.281 1 92 65 GLY B CA 1
ATOM 1436 C C . GLY B 1 65 ? -5.195 -14.836 -18.453 1 92 65 GLY B C 1
ATOM 1437 O O . GLY B 1 65 ? -6.379 -14.656 -18.156 1 92 65 GLY B O 1
ATOM 1438 N N . ASP B 1 66 ? -4.508 -15.883 -18.031 1 91.56 66 ASP B N 1
ATOM 1439 C CA . ASP B 1 66 ? -5.121 -16.891 -17.156 1 91.56 66 ASP B CA 1
ATOM 1440 C C . ASP B 1 66 ? -5.23 -16.375 -15.727 1 91.56 66 ASP B C 1
ATOM 1442 O O . ASP B 1 66 ? -4.27 -15.82 -15.188 1 91.56 66 ASP B O 1
ATOM 1446 N N . LYS B 1 67 ? -6.391 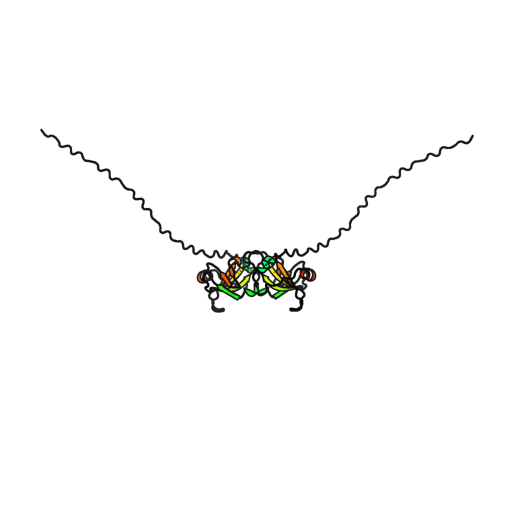-16.594 -15.156 1 92.06 67 LYS B N 1
ATOM 1447 C CA . LYS B 1 67 ? -6.547 -16.219 -13.758 1 92.06 67 LYS B CA 1
ATOM 1448 C C . LYS B 1 67 ? -5.707 -17.125 -12.852 1 92.06 67 LYS B C 1
ATOM 1450 O O . LYS B 1 67 ? -5.848 -18.344 -12.883 1 92.06 67 LYS B O 1
ATOM 1455 N N . ILE B 1 68 ? -4.883 -16.516 -12.023 1 92.38 68 ILE B N 1
ATOM 1456 C CA . ILE B 1 68 ? -4.066 -17.312 -11.117 1 92.38 68 ILE B CA 1
ATOM 1457 C C . ILE B 1 68 ? -4.555 -17.125 -9.688 1 92.38 68 ILE B C 1
ATOM 1459 O O . ILE B 1 68 ? -4.258 -17.938 -8.805 1 92.38 68 ILE B O 1
ATOM 1463 N N . GLY B 1 69 ? -5.312 -16.047 -9.352 1 93.38 69 GLY B N 1
ATOM 1464 C CA . GLY B 1 69 ? -5.84 -15.789 -8.023 1 93.38 69 GLY B CA 1
ATOM 1465 C C . GLY B 1 69 ? -6.328 -14.367 -7.836 1 93.38 69 GLY B C 1
ATOM 1466 O O . GLY B 1 69 ? -6.914 -13.781 -8.75 1 93.38 69 GLY B O 1
ATOM 1467 N N . THR B 1 70 ? -6.191 -13.875 -6.578 1 95.12 70 THR B N 1
ATOM 1468 C CA . THR B 1 70 ? -6.617 -12.523 -6.23 1 95.12 70 THR B CA 1
ATOM 1469 C C . THR B 1 70 ? -5.57 -11.836 -5.359 1 95.12 70 THR B C 1
ATOM 1471 O O . THR B 1 70 ? -4.742 -12.5 -4.734 1 95.12 70 THR B O 1
ATOM 1474 N N . LEU B 1 71 ? -5.543 -10.547 -5.473 1 96.56 71 LEU B N 1
ATOM 1475 C CA . LEU B 1 71 ? -4.758 -9.781 -4.516 1 96.56 71 LEU B CA 1
ATOM 1476 C C . LEU B 1 71 ? -5.449 -9.727 -3.156 1 96.56 71 LEU B C 1
ATOM 1478 O O . LEU B 1 71 ? -6.465 -9.047 -2.996 1 96.56 71 LEU B O 1
ATOM 1482 N N . ASP B 1 72 ? -4.949 -10.383 -2.223 1 96.19 72 ASP B N 1
ATOM 1483 C CA . ASP B 1 72 ? -5.574 -10.484 -0.906 1 96.19 72 ASP B CA 1
ATOM 1484 C C . ASP B 1 72 ? -5.34 -9.219 -0.09 1 96.19 72 ASP B C 1
ATOM 1486 O O . ASP B 1 72 ? -6.262 -8.703 0.543 1 96.19 72 ASP B O 1
ATOM 1490 N N . ASP B 1 73 ? -4.094 -8.766 -0.079 1 97.5 73 ASP B N 1
ATOM 1491 C CA . ASP B 1 73 ? -3.74 -7.562 0.665 1 97.5 73 ASP B CA 1
ATOM 1492 C C . ASP B 1 73 ? -2.367 -7.039 0.242 1 97.5 73 ASP B C 1
ATOM 1494 O O . ASP B 1 73 ? -1.729 -7.609 -0.646 1 97.5 73 ASP B O 1
ATOM 1498 N N . LEU B 1 74 ? -1.987 -5.93 0.767 1 96.62 74 LEU B N 1
ATOM 1499 C CA . LEU B 1 74 ? -0.654 -5.348 0.654 1 96.62 74 LEU B CA 1
ATOM 1500 C C . LEU B 1 74 ? -0.026 -5.16 2.031 1 96.62 74 LEU B C 1
ATOM 1502 O O . LEU B 1 74 ? -0.705 -4.754 2.977 1 96.62 74 LEU B O 1
ATOM 1506 N N . ILE B 1 75 ? 1.208 -5.5 2.127 1 94.69 75 ILE B N 1
ATOM 1507 C CA . ILE B 1 75 ? 1.981 -5.223 3.332 1 94.69 75 ILE B CA 1
ATOM 1508 C C . ILE B 1 75 ? 2.928 -4.051 3.076 1 94.69 75 ILE B C 1
ATOM 1510 O O . ILE B 1 75 ? 3.709 -4.074 2.123 1 94.69 75 ILE B O 1
ATOM 1514 N N . LEU B 1 76 ? 2.691 -3.07 3.893 1 93.38 76 LEU B N 1
ATOM 1515 C CA . LEU B 1 76 ? 3.543 -1.889 3.818 1 93.38 76 LEU B CA 1
ATOM 1516 C C . LEU B 1 76 ? 4.492 -1.827 5.008 1 93.38 76 LEU B C 1
ATOM 1518 O O . LEU B 1 76 ? 4.117 -2.178 6.129 1 93.38 76 LEU B O 1
ATOM 1522 N N . GLU B 1 77 ? 5.648 -1.378 4.723 1 83.88 77 GLU B N 1
ATOM 1523 C CA . GLU B 1 77 ? 6.633 -1.059 5.75 1 83.88 77 GLU B CA 1
ATOM 1524 C C . GLU B 1 77 ? 7.145 0.372 5.602 1 83.88 77 GLU B C 1
ATOM 1526 O O . GLU B 1 77 ? 7.648 0.748 4.539 1 83.88 77 GLU B O 1
ATOM 1531 N N . PRO B 1 78 ? 6.969 1.212 6.641 1 75.5 78 PRO B N 1
ATOM 1532 C CA . PRO B 1 78 ? 7.363 2.619 6.539 1 75.5 78 PRO B CA 1
ATOM 1533 C C . PRO B 1 78 ? 8.805 2.799 6.078 1 75.5 78 PRO B C 1
ATOM 1535 O O . PRO B 1 78 ? 9.109 3.736 5.336 1 75.5 78 PRO B O 1
ATOM 1538 N N . ASN B 1 79 ? 9.711 1.968 6.367 1 75.12 79 ASN B N 1
ATOM 1539 C CA . ASN B 1 79 ? 11.117 2.16 6.027 1 75.12 79 ASN B CA 1
ATOM 1540 C C . ASN B 1 79 ? 11.555 1.218 4.91 1 75.12 79 ASN B C 1
ATOM 1542 O O . ASN B 1 79 ? 12.75 1.066 4.656 1 75.12 79 ASN B O 1
ATOM 1546 N N . ALA B 1 80 ? 10.508 0.579 4.402 1 73.88 80 ALA B N 1
ATOM 1547 C CA . ALA B 1 80 ? 10.844 -0.278 3.266 1 73.88 80 ALA B CA 1
ATOM 1548 C C . ALA B 1 80 ? 10.422 0.367 1.949 1 73.88 80 ALA B C 1
ATOM 1550 O O . ALA B 1 80 ? 9.438 1.116 1.904 1 73.88 80 ALA B O 1
ATOM 1551 N N . ASN B 1 81 ? 11.188 0.104 0.937 1 74.56 81 ASN B N 1
ATOM 1552 C CA . ASN B 1 81 ? 11.016 0.799 -0.335 1 74.56 81 ASN B CA 1
ATOM 1553 C C . ASN B 1 81 ? 9.984 0.109 -1.219 1 74.56 81 ASN B C 1
ATOM 1555 O O . ASN B 1 81 ? 9.438 0.721 -2.139 1 74.56 81 ASN B O 1
ATOM 1559 N N . THR B 1 82 ? 9.68 -1.069 -0.937 1 85.25 82 THR B N 1
ATOM 1560 C CA . THR B 1 82 ? 8.773 -1.741 -1.864 1 85.25 82 THR B CA 1
ATOM 1561 C C . THR B 1 82 ? 7.664 -2.465 -1.107 1 85.25 82 THR B C 1
ATOM 1563 O O 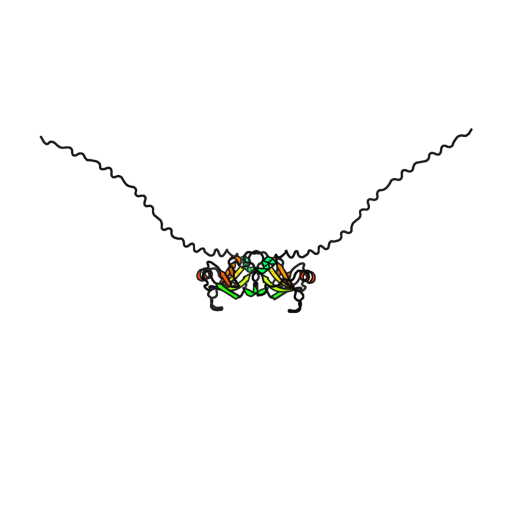. THR B 1 82 ? 7.93 -3.385 -0.331 1 85.25 82 THR B O 1
ATOM 1566 N N . PRO B 1 83 ? 6.414 -2.039 -1.315 1 92.75 83 PRO B N 1
ATOM 1567 C CA . PRO B 1 83 ? 5.309 -2.818 -0.754 1 92.75 83 PRO B CA 1
ATOM 1568 C C . PRO B 1 83 ? 5.316 -4.273 -1.216 1 92.75 83 PRO B C 1
ATOM 1570 O O . PRO B 1 83 ? 5.891 -4.59 -2.264 1 92.75 83 PRO B O 1
ATOM 1573 N N . VAL B 1 84 ? 4.762 -5.145 -0.383 1 93.31 84 VAL B N 1
ATOM 1574 C CA . VAL B 1 84 ? 4.625 -6.562 -0.704 1 93.31 84 VAL B CA 1
ATOM 1575 C C . VAL B 1 84 ? 3.158 -6.891 -0.98 1 93.31 84 VAL B C 1
ATOM 1577 O O . VAL B 1 84 ? 2.275 -6.516 -0.205 1 93.31 84 VAL B O 1
ATOM 1580 N N . ALA B 1 85 ? 2.91 -7.512 -2.074 1 95.5 85 ALA B N 1
ATOM 1581 C CA . ALA B 1 85 ? 1.578 -8.008 -2.408 1 95.5 85 ALA B CA 1
ATOM 1582 C C . ALA B 1 85 ? 1.379 -9.43 -1.896 1 95.5 85 ALA B C 1
ATOM 1584 O O . ALA B 1 85 ? 2.24 -10.297 -2.088 1 95.5 85 ALA B O 1
ATOM 1585 N N . ILE B 1 86 ? 0.257 -9.633 -1.209 1 96.19 86 ILE B N 1
ATOM 1586 C CA . ILE B 1 86 ? -0.151 -10.977 -0.815 1 96.19 86 ILE B CA 1
ATOM 1587 C C . ILE B 1 86 ? -1.213 -11.492 -1.78 1 96.19 86 ILE B C 1
ATOM 1589 O O . ILE B 1 86 ? -2.322 -10.961 -1.84 1 96.19 86 ILE B O 1
ATOM 1593 N N . LEU B 1 87 ? -0.829 -12.531 -2.486 1 95.81 87 LEU B N 1
ATOM 1594 C CA . LEU B 1 87 ? -1.725 -13.141 -3.465 1 95.81 87 LEU B CA 1
ATOM 1595 C C . LEU B 1 87 ? -2.375 -14.398 -2.9 1 95.81 87 LEU B C 1
ATOM 1597 O O . LEU B 1 87 ? -1.712 -15.203 -2.246 1 95.81 87 LEU B O 1
ATOM 1601 N N . SER B 1 88 ? -3.633 -14.5 -3.061 1 95.44 88 SER B N 1
ATOM 1602 C CA . SER B 1 88 ? -4.355 -15.742 -2.805 1 95.44 88 SER B CA 1
ATOM 1603 C C . SER B 1 88 ? -4.453 -16.594 -4.066 1 95.44 88 SER B C 1
ATOM 1605 O O . SER B 1 88 ? -5.18 -16.25 -5 1 95.44 88 SER B O 1
ATOM 1607 N N . ILE B 1 89 ? -3.76 -17.766 -4.145 1 93.81 89 ILE B N 1
ATOM 1608 C CA . ILE B 1 89 ? -3.611 -18.562 -5.348 1 93.81 89 ILE B CA 1
ATOM 1609 C C . ILE B 1 89 ? -4.449 -19.844 -5.223 1 93.81 89 ILE B C 1
ATOM 1611 O O . ILE B 1 89 ? -4.402 -20.531 -4.199 1 93.81 89 ILE B O 1
ATOM 1615 N N . GLY B 1 90 ? -5.129 -20.438 -6.438 1 81.81 90 GLY B N 1
ATOM 1616 C CA . GLY B 1 90 ? -5.738 -21.734 -6.699 1 81.81 90 GLY B CA 1
ATOM 1617 C C . GLY B 1 90 ? -7.016 -21.969 -5.91 1 81.81 90 GLY B C 1
ATOM 1618 O O . GLY B 1 90 ? -7.707 -22.969 -6.109 1 81.81 90 GLY B O 1
ATOM 1619 N N . GLY B 1 91 ? -7.281 -21.203 -4.898 1 71.88 91 GLY B N 1
ATOM 1620 C CA . GLY B 1 91 ? -8.352 -21.609 -3.988 1 71.88 91 GLY B CA 1
ATOM 1621 C C . GLY B 1 91 ? -9.719 -21.156 -4.453 1 71.88 91 GLY B C 1
ATOM 1622 O O . GLY B 1 91 ? -9.844 -20.422 -5.438 1 71.88 91 GLY B O 1
ATOM 1623 N N . PHE B 1 92 ? -10.633 -22.062 -4.336 1 66.62 92 PHE B N 1
ATOM 1624 C CA . PHE B 1 92 ? -12.047 -21.766 -4.5 1 66.62 92 PHE B CA 1
ATOM 1625 C C . PHE B 1 92 ? -12.555 -20.891 -3.361 1 66.62 92 PHE B C 1
ATOM 1627 O O . PHE B 1 92 ? -12.312 -21.172 -2.189 1 66.62 92 PHE B O 1
ATOM 1634 N N . LEU B 1 93 ? -12.828 -19.812 -3.625 1 61.75 93 LEU B N 1
ATOM 1635 C CA . LEU B 1 93 ? -13.32 -18.812 -2.691 1 61.75 93 LEU B CA 1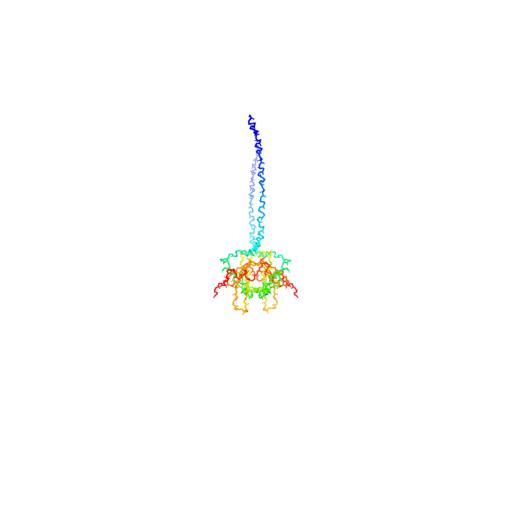
ATOM 1636 C C . LEU B 1 93 ? -13.203 -19.297 -1.252 1 61.75 93 LEU B C 1
ATOM 1638 O O . LEU B 1 93 ? -14.188 -19.734 -0.654 1 61.75 93 LEU B O 1
ATOM 1642 N N . GLY B 1 94 ? -11.781 -19.25 -0.728 1 63.44 94 GLY B N 1
ATOM 1643 C CA . GLY B 1 94 ? -11.562 -19.484 0.691 1 63.44 94 GLY B CA 1
ATOM 1644 C C . GLY B 1 94 ? -11.039 -20.875 0.992 1 63.44 94 GLY B C 1
ATOM 1645 O O . GLY B 1 94 ? -10.586 -21.141 2.107 1 63.44 94 GLY B O 1
ATOM 1646 N N . VAL B 1 95 ? -11.297 -21.844 0.096 1 73.12 95 VAL B N 1
ATOM 1647 C CA . VAL B 1 95 ? -10.812 -23.203 0.385 1 73.12 95 VAL B CA 1
ATOM 1648 C C . VAL B 1 95 ? -9.578 -23.5 -0.461 1 73.12 95 VAL B C 1
ATOM 1650 O O . VAL B 1 95 ? -9.602 -23.328 -1.682 1 73.12 95 VAL B O 1
ATOM 1653 N N . GLY B 1 96 ? -8.516 -23.938 0.298 1 79.62 96 GLY B N 1
ATOM 1654 C CA . GLY B 1 96 ? -7.344 -24.375 -0.434 1 79.62 96 GLY B CA 1
ATOM 1655 C C . GLY B 1 96 ? -6.477 -23.219 -0.919 1 79.62 96 GLY B C 1
ATOM 1656 O O . GLY B 1 96 ? -5.586 -23.422 -1.749 1 79.62 96 GLY B O 1
ATOM 1657 N N . ASP B 1 97 ? -6.848 -22.094 -0.502 1 85.75 97 ASP B N 1
ATOM 1658 C CA . ASP B 1 97 ? -6.031 -20.969 -0.969 1 85.75 97 ASP B CA 1
ATOM 1659 C C . ASP B 1 97 ? -4.629 -21.031 -0.371 1 85.75 97 ASP B C 1
ATOM 1661 O O . ASP B 1 97 ? -4.441 -21.516 0.746 1 85.75 97 ASP B O 1
ATOM 1665 N N . HIS B 1 98 ? -3.742 -20.734 -1.164 1 92.44 98 HIS B N 1
ATOM 1666 C CA . HIS B 1 98 ? -2.338 -20.578 -0.804 1 92.44 98 HIS B CA 1
ATOM 1667 C C . HIS B 1 98 ? -1.9 -19.125 -0.929 1 92.44 98 HIS B C 1
ATOM 1669 O O . HIS B 1 98 ? -1.978 -18.547 -2.012 1 92.44 98 HIS B O 1
ATOM 1675 N N . LEU B 1 99 ? -1.582 -18.531 0.202 1 93.06 99 LEU B N 1
ATOM 1676 C CA . LEU B 1 99 ? -1.12 -17.156 0.151 1 93.06 99 LEU B CA 1
ATOM 1677 C C . LEU B 1 99 ? 0.364 -17.078 -0.194 1 93.06 99 LEU B C 1
ATOM 1679 O O . LEU B 1 99 ? 1.179 -17.781 0.418 1 93.06 99 LEU B O 1
ATOM 1683 N N . VAL B 1 100 ? 0.634 -16.219 -1.142 1 93.75 100 VAL B N 1
ATOM 1684 C CA . VAL B 1 100 ? 2.012 -16.031 -1.586 1 93.75 100 VAL B CA 1
ATOM 1685 C C . VAL B 1 100 ? 2.365 -14.547 -1.557 1 93.75 100 VAL B C 1
ATOM 1687 O O . VAL B 1 100 ? 1.571 -13.703 -1.98 1 93.75 100 VAL B O 1
ATOM 1690 N N . ALA B 1 101 ? 3.611 -14.289 -1.01 1 93.81 101 ALA B N 1
ATOM 1691 C CA . ALA B 1 101 ? 4.113 -12.914 -0.983 1 93.81 101 ALA B CA 1
ATOM 1692 C C . ALA B 1 101 ? 5.012 -12.633 -2.186 1 93.81 101 ALA B C 1
ATOM 1694 O O . ALA B 1 101 ? 5.945 -13.391 -2.457 1 93.81 101 ALA B O 1
ATOM 1695 N N . VAL B 1 102 ? 4.68 -11.516 -2.93 1 92.56 102 VAL B N 1
ATOM 1696 C CA . VAL B 1 102 ? 5.527 -11.078 -4.031 1 92.56 102 VAL B CA 1
ATOM 1697 C C . VAL B 1 102 ? 5.766 -9.57 -3.934 1 92.56 102 VAL B C 1
ATOM 1699 O O . VAL B 1 102 ? 4.922 -8.836 -3.422 1 92.56 102 VAL B O 1
ATOM 1702 N N . PRO B 1 103 ? 6.906 -9.055 -4.395 1 91.75 103 PRO B N 1
ATOM 1703 C CA . PRO B 1 103 ? 7.062 -7.598 -4.453 1 91.75 103 PRO B CA 1
ATOM 1704 C C . PRO B 1 103 ? 6.016 -6.926 -5.336 1 91.75 103 PRO B C 1
ATOM 1706 O O . PRO B 1 103 ? 5.699 -7.43 -6.418 1 91.75 103 PRO B O 1
ATOM 1709 N N . PHE B 1 104 ? 5.555 -5.848 -4.867 1 93.12 104 PHE B N 1
ATOM 1710 C CA . PHE B 1 104 ? 4.562 -5.129 -5.656 1 93.12 104 PHE B CA 1
ATOM 1711 C C . PHE B 1 104 ? 5.125 -4.754 -7.023 1 93.12 104 PHE B C 1
ATOM 1713 O O . PHE B 1 104 ? 4.395 -4.746 -8.016 1 93.12 104 PHE B O 1
ATOM 1720 N N . SER B 1 105 ? 6.355 -4.496 -7.059 1 91.69 105 SER B N 1
ATOM 1721 C CA . SER B 1 105 ? 7.02 -4.086 -8.289 1 91.69 105 SER B CA 1
ATOM 1722 C C . SER B 1 105 ? 7.035 -5.215 -9.312 1 91.69 105 SER B C 1
ATOM 1724 O O . SER B 1 105 ? 7.328 -4.988 -10.492 1 91.69 105 SER B O 1
ATOM 1726 N N . SER B 1 106 ? 6.711 -6.422 -8.859 1 91.75 106 SER B N 1
ATOM 1727 C CA . SER B 1 106 ? 6.645 -7.547 -9.789 1 91.75 106 SER B CA 1
ATOM 1728 C C . SER B 1 106 ? 5.324 -7.551 -10.555 1 91.75 106 SER B C 1
ATOM 1730 O O . SER B 1 106 ? 5.184 -8.258 -11.555 1 91.75 106 SER B O 1
ATOM 1732 N N . LEU B 1 107 ? 4.414 -6.754 -10.078 1 93.94 107 LEU B N 1
ATOM 1733 C CA . LEU B 1 107 ? 3.104 -6.691 -10.711 1 93.94 107 LEU B CA 1
ATOM 1734 C C . LEU B 1 107 ? 3.072 -5.609 -11.789 1 93.94 107 LEU B C 1
ATOM 1736 O O . LEU B 1 107 ? 3.762 -4.594 -11.672 1 93.94 107 LEU B O 1
ATOM 1740 N N . THR B 1 108 ? 2.334 -5.871 -12.812 1 93.56 108 THR B N 1
ATOM 1741 C CA . THR B 1 108 ? 1.941 -4.867 -13.797 1 93.56 108 THR B CA 1
ATOM 1742 C C . THR B 1 108 ? 0.444 -4.586 -13.711 1 93.56 108 THR B C 1
ATOM 1744 O O . THR B 1 108 ? -0.37 -5.512 -13.758 1 93.56 108 THR B O 1
ATOM 1747 N N . ILE B 1 109 ? 0.146 -3.328 -13.562 1 92.88 109 ILE B N 1
ATOM 1748 C CA . ILE B 1 109 ? -1.259 -2.965 -13.406 1 92.88 109 ILE B CA 1
ATOM 1749 C C . ILE B 1 109 ? -1.706 -2.125 -14.602 1 92.88 109 ILE B C 1
ATOM 1751 O O . ILE B 1 109 ? -1.084 -1.108 -14.922 1 92.88 109 ILE B O 1
ATOM 1755 N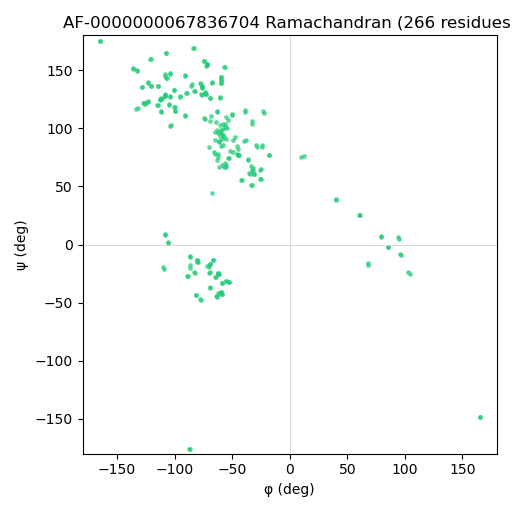 N . ASN B 1 110 ? -2.676 -2.662 -15.258 1 85.5 110 ASN B N 1
ATOM 1756 C CA . ASN B 1 110 ? -3.322 -1.968 -16.375 1 85.5 110 ASN B CA 1
ATOM 1757 C C . ASN B 1 110 ? -4.824 -1.822 -16.141 1 85.5 110 ASN B C 1
ATOM 1759 O O . ASN B 1 110 ? -5.551 -2.816 -16.109 1 85.5 110 ASN B O 1
ATOM 1763 N N . LYS B 1 111 ? -5.352 -0.62 -16.156 1 79.38 111 LYS B N 1
ATOM 1764 C CA . LYS B 1 111 ? -6.766 -0.352 -15.914 1 79.38 111 LYS B CA 1
ATOM 1765 C C . LYS B 1 111 ? -7.309 -1.234 -14.797 1 79.38 111 LYS B C 1
ATOM 1767 O O . LYS B 1 111 ? -8.352 -1.869 -14.953 1 79.38 111 LYS B O 1
ATOM 1772 N N . GLU B 1 112 ? -6.609 -1.5 -13.758 1 75.81 112 GLU B N 1
ATOM 1773 C CA . GLU B 1 112 ? -6.984 -2.182 -12.523 1 75.81 112 GLU B CA 1
ATOM 1774 C C . GLU B 1 112 ? -6.863 -3.697 -12.672 1 75.81 112 GLU B C 1
ATOM 1776 O O . GLU B 1 112 ? -7.242 -4.445 -11.766 1 75.81 112 GLU B O 1
ATOM 1781 N N . LYS B 1 113 ? -6.488 -4.098 -13.93 1 89.81 113 LYS B N 1
ATOM 1782 C CA . LYS B 1 113 ? -6.109 -5.5 -14.062 1 89.81 113 LYS B CA 1
ATOM 1783 C C . LYS B 1 113 ? -4.711 -5.746 -13.5 1 89.81 113 LYS B C 1
ATOM 1785 O O . LYS B 1 113 ? -3.77 -5.02 -13.836 1 89.81 113 LYS B O 1
ATOM 1790 N N . ILE B 1 114 ? -4.633 -6.711 -12.664 1 96.75 114 ILE B N 1
ATOM 1791 C CA . ILE B 1 114 ? -3.354 -7.031 -12.047 1 96.75 114 ILE B CA 1
ATOM 1792 C C . ILE B 1 114 ? -2.717 -8.219 -12.758 1 96.75 114 ILE B C 1
ATOM 1794 O O . ILE B 1 114 ? -3.291 -9.312 -12.797 1 96.75 114 ILE B O 1
ATOM 1798 N N . VAL B 1 115 ? -1.557 -7.941 -13.328 1 95.94 115 VAL B N 1
ATOM 1799 C CA . VAL B 1 115 ? -0.839 -8.977 -14.062 1 95.94 115 VAL B CA 1
ATOM 1800 C C . VAL B 1 115 ? 0.446 -9.344 -13.328 1 95.94 115 VAL B C 1
ATOM 1802 O O . VAL B 1 115 ? 1.208 -8.461 -12.922 1 95.94 115 VAL B O 1
ATOM 1805 N N . LEU B 1 116 ? 0.654 -10.508 -13.023 1 95.5 116 LEU B N 1
ATOM 1806 C CA . LEU B 1 116 ? 1.938 -11.055 -12.602 1 95.5 116 LEU B CA 1
ATOM 1807 C C . LEU B 1 116 ? 2.59 -11.844 -13.734 1 95.5 116 LEU B C 1
ATOM 1809 O O . LEU B 1 116 ? 2.281 -13.023 -13.93 1 95.5 116 LEU B O 1
ATOM 1813 N N . PRO B 1 117 ? 3.537 -11.188 -14.312 1 90.62 117 PRO B N 1
ATOM 1814 C CA . PRO B 1 117 ? 4.094 -11.852 -15.5 1 90.62 117 PRO B CA 1
ATOM 1815 C C . PRO B 1 117 ? 4.957 -13.055 -15.141 1 90.62 117 PRO B C 1
ATOM 1817 O O . PRO B 1 117 ? 5.508 -13.125 -14.039 1 90.62 117 PRO B O 1
ATOM 1820 N N . ARG B 1 118 ? 5.129 -14.055 -15.969 1 84.38 118 ARG B N 1
ATOM 1821 C CA . ARG B 1 118 ? 6.035 -15.195 -15.977 1 84.38 118 ARG B CA 1
ATOM 1822 C C . ARG B 1 118 ? 5.809 -16.078 -14.758 1 84.38 118 ARG B C 1
ATOM 1824 O O . ARG B 1 118 ? 6.77 -16.547 -14.133 1 84.38 118 ARG B O 1
ATOM 1831 N N . ALA B 1 119 ? 4.684 -16.047 -14.219 1 87.75 119 ALA B N 1
ATOM 1832 C CA . ALA B 1 119 ? 4.379 -16.969 -13.117 1 87.75 119 ALA B CA 1
ATOM 1833 C C . ALA B 1 119 ? 3.146 -17.812 -13.43 1 87.75 119 ALA B C 1
ATOM 1835 O O . ALA B 1 119 ? 2.213 -17.328 -14.086 1 87.75 119 ALA B O 1
ATOM 1836 N N . THR B 1 120 ? 3.311 -19.062 -13.039 1 87.69 120 THR B N 1
ATOM 1837 C CA . THR B 1 120 ? 2.141 -19.922 -13.117 1 87.69 120 THR B CA 1
ATOM 1838 C C . THR B 1 120 ? 1.597 -20.219 -11.719 1 87.69 120 THR B C 1
ATOM 1840 O O . THR B 1 120 ? 2.299 -20.031 -10.719 1 87.69 120 THR B O 1
ATOM 1843 N N . LYS B 1 121 ? 0.355 -20.719 -11.758 1 88.5 121 LYS B N 1
ATOM 1844 C CA . LYS B 1 121 ? -0.264 -21.109 -10.492 1 88.5 121 LYS B CA 1
ATOM 1845 C C . LYS B 1 121 ? 0.567 -22.172 -9.773 1 88.5 121 LYS B C 1
ATOM 1847 O O . LYS B 1 121 ? 0.771 -22.094 -8.562 1 88.5 121 LYS B O 1
ATOM 1852 N N . GLU B 1 122 ? 1.061 -23.125 -10.5 1 87.44 122 GLU B N 1
ATOM 1853 C CA . GLU B 1 122 ? 1.846 -24.219 -9.93 1 87.44 122 GLU B CA 1
ATOM 1854 C C . GLU B 1 122 ? 3.143 -23.703 -9.312 1 87.44 122 GLU B C 1
ATOM 1856 O O . GLU B 1 122 ? 3.529 -24.125 -8.227 1 87.44 122 GLU B O 1
ATOM 1861 N N . GLU B 1 123 ? 3.807 -22.844 -10 1 88.81 123 GLU B N 1
ATOM 1862 C CA . GLU B 1 123 ? 5.043 -22.266 -9.492 1 88.81 123 GLU B CA 1
ATOM 1863 C C . GLU B 1 123 ? 4.797 -21.469 -8.211 1 88.81 123 GLU B C 1
ATOM 1865 O O . GLU B 1 123 ? 5.586 -21.531 -7.27 1 88.81 123 GLU B O 1
ATOM 1870 N N . LEU B 1 124 ? 3.705 -20.719 -8.211 1 90.25 124 LEU B N 1
ATOM 1871 C CA . LEU B 1 124 ? 3.381 -19.875 -7.062 1 90.25 124 LEU B CA 1
ATOM 1872 C C . LEU B 1 124 ? 2.986 -20.734 -5.863 1 90.25 124 LEU B C 1
ATOM 1874 O O . LEU B 1 124 ? 3.342 -20.422 -4.727 1 90.25 124 LEU B O 1
ATOM 1878 N N . LYS B 1 125 ? 2.281 -21.844 -6.121 1 88.25 125 LYS B N 1
ATOM 1879 C CA . LYS B 1 125 ? 1.85 -22.719 -5.043 1 88.25 125 LYS B CA 1
ATOM 1880 C C . LYS B 1 125 ? 3.033 -23.484 -4.449 1 88.25 125 LYS B C 1
ATOM 1882 O O . LYS B 1 125 ? 2.936 -24.031 -3.352 1 88.25 125 LYS B O 1
ATOM 1887 N N . ALA B 1 126 ? 4.105 -23.547 -5.18 1 87.31 126 ALA B N 1
ATOM 1888 C CA . ALA B 1 126 ? 5.301 -24.234 -4.703 1 87.31 126 ALA B CA 1
ATOM 1889 C C . ALA B 1 126 ? 6.098 -23.359 -3.738 1 87.31 126 ALA B C 1
ATOM 1891 O O . ALA B 1 126 ? 6.992 -23.844 -3.041 1 87.31 126 ALA B O 1
ATOM 1892 N N . LEU B 1 127 ? 5.758 -22.094 -3.76 1 86.31 127 LEU B N 1
ATOM 1893 C CA . LEU B 1 127 ? 6.414 -21.188 -2.832 1 86.31 127 LEU B CA 1
ATOM 1894 C C . LEU B 1 127 ? 5.883 -21.375 -1.415 1 86.31 127 LEU B C 1
ATOM 1896 O O . LEU B 1 127 ? 4.77 -21.859 -1.227 1 86.31 127 LEU B O 1
ATOM 1900 N N . PRO B 1 128 ? 6.723 -20.938 -0.445 1 88.5 128 PRO B N 1
ATOM 1901 C CA . PRO B 1 128 ? 6.219 -21.016 0.928 1 88.5 128 PRO B CA 1
ATOM 1902 C C . PRO B 1 128 ? 4.945 -20.203 1.135 1 88.5 128 PRO B C 1
ATOM 1904 O O . PRO B 1 128 ? 4.816 -19.109 0.582 1 88.5 128 PRO B O 1
ATOM 1907 N N . GLU B 1 129 ? 4.109 -20.781 1.913 1 89.44 129 GLU B N 1
ATOM 1908 C CA . GLU B 1 129 ? 2.859 -20.094 2.207 1 89.44 129 GLU B CA 1
ATOM 1909 C C . GLU B 1 129 ? 3.088 -18.922 3.154 1 89.44 129 GLU B C 1
ATOM 1911 O O . GLU B 1 129 ? 3.793 -19.047 4.156 1 89.44 129 GLU B O 1
ATOM 1916 N N . PHE B 1 130 ? 2.58 -17.922 2.773 1 90.62 130 PHE B N 1
ATOM 1917 C CA . PHE B 1 130 ? 2.555 -16.781 3.68 1 90.62 130 PHE B CA 1
ATOM 1918 C C . PHE B 1 130 ? 1.465 -16.953 4.73 1 90.62 130 PHE B C 1
ATOM 1920 O O . PHE B 1 130 ? 0.363 -17.406 4.426 1 90.62 130 PHE B O 1
ATOM 1927 N N . LYS B 1 131 ? 1.782 -16.594 5.988 1 89.56 131 LYS B N 1
ATOM 1928 C CA . LYS B 1 131 ? 0.82 -16.578 7.086 1 89.56 131 LYS B CA 1
ATOM 1929 C C . LYS B 1 131 ? 0.831 -15.227 7.797 1 89.56 131 LYS B C 1
ATOM 1931 O O . LYS B 1 131 ? 1.889 -14.742 8.203 1 89.56 131 LYS B O 1
ATOM 1936 N N . TYR B 1 132 ? -0.377 -14.664 7.77 1 90.12 132 TYR B N 1
ATOM 1937 C CA . TYR B 1 132 ? -0.481 -13.43 8.539 1 90.12 132 TYR B CA 1
ATOM 1938 C C . TYR B 1 132 ? -0.146 -13.672 10.008 1 90.12 132 TYR B C 1
ATOM 1940 O O . TYR B 1 132 ? -0.451 -14.734 10.547 1 90.12 132 TYR B O 1
ATOM 1948 N N . ALA B 1 133 ? 0.527 -12.578 10.547 1 81.75 133 ALA B N 1
ATOM 1949 C CA . ALA B 1 133 ? 0.828 -12.672 11.969 1 81.75 133 ALA B CA 1
ATOM 1950 C C . ALA B 1 133 ? -0.452 -12.734 12.797 1 81.75 133 ALA B C 1
ATOM 1952 O O . ALA B 1 133 ? -1.466 -12.133 12.43 1 81.75 133 ALA B O 1
ATOM 1953 N N . SER B 1 134 ? -0.751 -13.859 13.516 1 66.19 134 SER B N 1
ATOM 1954 C CA . SER B 1 134 ? -1.939 -14.125 14.32 1 66.19 134 SER B CA 1
ATOM 1955 C C . SER B 1 134 ? -2.369 -12.883 15.102 1 66.19 134 SER B C 1
ATOM 1957 O O . SER B 1 134 ? -1.534 -12.195 15.695 1 66.19 134 SER B O 1
ATOM 1959 N N . SER B 1 135 ? -3.199 -12 14.57 1 48.66 135 SER B N 1
ATOM 1960 C CA . SER B 1 135 ? -3.797 -11.008 15.461 1 48.66 135 SER B CA 1
ATOM 1961 C C . SER B 1 135 ? -4.453 -11.672 16.672 1 48.66 135 SER B C 1
ATOM 1963 O O . SER B 1 135 ? -4.961 -12.789 16.562 1 48.66 135 SER B O 1
#

Sequence (270 aa):
MHSKLTRPLIVAAAALAVGGLVSTGPLLAQGTSQTVAIARIDIQKLATGFRASKLIGGTVVNHAGDKIGTLDDLILEPNANTPVAILSIGGFLGVGDHLVAVPFSSLTINKEKIVLPRATKEELKALPEFKYASSMHSKLTRPLIVAAAALAVGGLVSTGPLLAQGTSQTVAIARIDIQKLATGFRASKLIGGTVVNHAGDKIGTLDDLILEPNANTPVAILSIGGFLGVGDHLVAVPFSSLTINKEKIVLPRATKEELKALPEFKYASS

Secondary structure (DSSP, 8-state):
------------------------------------------HHHHTT-EEHHHHTT-EEE-TTS-EEEEEEEEEE-TT-SS-EEEEEES-BTTBS-EEEEEEGGG-EEETTEEE-TT--HHHHHTSPPP-----/------------------------------------------HHHHTT-EEHHHHTT-EEE-TTS-EEEEEEEEEE-TT-SS-EEEEEES-BTTBS-EEEEEEGGG-EEETTEEE-TT--HHHHHTSPPP-----

Organism: NCBI:txid111831

Nearest PDB structures (foldseek):
  3a1p-assembly2_C  TM=7.897E-01  e=5.200E-04  Thermus thermophilus HB8
  3h9n-assembly1_A  TM=6.151E-01  e=7.585E-04  Haemophilus influenzae
  2f1l-assembly1_A-2  TM=7.032E-01  e=4.148E-03  Pseudomonas aeruginosa
  7pi3-assembly3_O  TM=4.071E-01  e=2.387E+00  Plasmodium falciparum 3D7
  7phv-assembly1_A  TM=4.420E-01  e=6.532E+00  Plasmodium falciparum 3D7

Foldseek 3Di:
DPPPPDPPPPPPPPPPPPPPPPPPPPPPPPPPPVPPCPPPPPVVVVVVDDDQVLQAQAFEAEPVRHTFFGFPHWDDDPPDDWIKTWTFGPDDPPPPTFIAIDTPVQWDADPSHTYRYPDHNVNRNPDDGDDDDDD/DPPDPPPPPPPPDPPPPPPPPPPPPPPPPPPVPVPVCPPPPPVVVVVVDDDQVLQAQAFEAEPVRHTFFGFPHWDDDPPDDWIKTWTFGPDDPPPPTFIAIDTPVQWDADPSHTYRYPDHNVNRNPDDGDDDDDD

pLDDT: mean 74.51, std 21.51, range [33.59, 97.56]

InterPro domains:
  IPR011033 PRC-barrel-like superfamily [SSF50346] (23-132)
  IPR027275 PRC-barrel domain [PF05239] (49-117)